Protein AF-A0A8T3ZML7-F1 (afdb_monomer_lite)

Sequence (228 aa):
MPLKVSEIKNFSPEQAMPEKIKKEAEPFFKGEENEAENLLSDALDWFAMQKKEAKVEKKKIVWEKRVPEEFFPPCIKLILGGLRDGRKRSLFTLINFLRMMNWSWDEIEQKLMEWNEKNTPRLPNTIILGQLRWNKMQSKQINPANCGTDTFYKGIGICKPDEICKFIKNPMTYVFKKMSQVRRKNEATDGRKNTKKDAGGQFKCYSCGKQFKTMKSLMMHKNKEHVS

Structure (mmCIF, N/CA/C/O backbone):
data_AF-A0A8T3ZML7-F1
#
_entry.id   AF-A0A8T3ZML7-F1
#
loop_
_atom_site.group_PDB
_atom_site.id
_atom_site.type_symbol
_atom_site.label_atom_id
_atom_site.label_alt_id
_atom_site.label_comp_id
_atom_site.label_asym_id
_atom_site.label_entity_id
_atom_site.label_seq_id
_atom_site.pdbx_PDB_ins_code
_atom_site.Cartn_x
_atom_site.Cartn_y
_atom_site.Cartn_z
_atom_site.occupancy
_atom_site.B_iso_or_equiv
_atom_site.auth_seq_id
_atom_site.auth_comp_id
_atom_site.auth_asym_id
_atom_site.auth_atom_id
_atom_site.pdbx_PDB_model_num
ATOM 1 N N . MET A 1 1 ? 14.818 1.654 -49.596 1.00 63.56 1 MET A N 1
ATOM 2 C CA . MET A 1 1 ? 14.127 1.599 -50.900 1.00 63.56 1 MET A CA 1
ATOM 3 C C . MET A 1 1 ? 12.879 0.749 -50.726 1.00 63.56 1 MET A C 1
ATOM 5 O O . MET A 1 1 ? 13.036 -0.384 -50.282 1.00 63.56 1 MET A O 1
ATOM 9 N N . PRO A 1 2 ? 11.669 1.271 -50.973 1.00 64.12 2 PRO A N 1
ATOM 10 C CA . PRO A 1 2 ? 10.479 0.429 -50.986 1.00 64.12 2 PRO A CA 1
ATOM 11 C C . PRO A 1 2 ? 10.568 -0.536 -52.173 1.00 64.12 2 PRO A C 1
ATOM 13 O O . PRO A 1 2 ? 10.771 -0.107 -53.306 1.00 64.12 2 PRO A O 1
ATOM 16 N N . LEU A 1 3 ? 10.483 -1.834 -51.891 1.00 70.50 3 LEU A N 1
ATOM 17 C CA . LEU A 1 3 ? 10.479 -2.905 -52.887 1.00 70.50 3 LEU A CA 1
ATOM 18 C C . LEU A 1 3 ? 9.047 -3.374 -53.106 1.00 70.50 3 LEU A C 1
ATOM 20 O O . LEU A 1 3 ? 8.287 -3.511 -52.144 1.00 70.50 3 LEU A O 1
ATOM 24 N N . LYS A 1 4 ? 8.683 -3.678 -54.354 1.00 72.88 4 LYS A N 1
ATOM 25 C CA . LYS A 1 4 ? 7.420 -4.375 -54.617 1.00 72.88 4 LYS A CA 1
ATOM 26 C C . LYS A 1 4 ? 7.527 -5.815 -54.123 1.00 72.88 4 LYS A C 1
ATOM 28 O O . LYS A 1 4 ? 8.597 -6.418 -54.154 1.00 72.88 4 LYS A O 1
ATOM 33 N N . VAL A 1 5 ? 6.403 -6.397 -53.708 1.00 77.38 5 VAL A N 1
ATOM 34 C CA . VAL A 1 5 ? 6.360 -7.763 -53.149 1.00 77.38 5 VAL A CA 1
ATOM 35 C C . VAL A 1 5 ? 6.958 -8.802 -54.113 1.00 77.38 5 VAL A C 1
ATOM 37 O O . VAL A 1 5 ? 7.625 -9.742 -53.687 1.00 77.38 5 VAL A O 1
ATOM 40 N N . SER A 1 6 ? 6.794 -8.595 -55.421 1.00 79.69 6 SER A N 1
ATOM 41 C CA . SER A 1 6 ? 7.367 -9.423 -56.489 1.00 79.69 6 SER A CA 1
ATOM 42 C C . SER A 1 6 ? 8.898 -9.369 -56.582 1.00 79.69 6 SER A C 1
ATOM 44 O O . SER A 1 6 ? 9.511 -10.311 -57.075 1.00 79.69 6 SER A O 1
ATOM 46 N N . GLU A 1 7 ? 9.526 -8.294 -56.107 1.00 78.06 7 GLU A N 1
ATOM 47 C CA . GLU A 1 7 ? 10.965 -8.028 -56.248 1.00 78.06 7 GLU A CA 1
ATOM 48 C C . GLU A 1 7 ? 11.776 -8.501 -55.033 1.00 78.06 7 GLU A C 1
ATOM 50 O O . GLU A 1 7 ? 13.002 -8.564 -55.096 1.00 78.06 7 GLU A O 1
ATOM 55 N N . ILE A 1 8 ? 11.103 -8.916 -53.951 1.00 77.88 8 ILE A N 1
ATOM 56 C CA . ILE A 1 8 ? 11.732 -9.370 -52.699 1.00 77.88 8 ILE A CA 1
ATOM 57 C C . ILE A 1 8 ? 12.684 -10.550 -52.938 1.00 77.88 8 ILE A C 1
ATOM 59 O O . ILE A 1 8 ? 13.743 -10.624 -52.324 1.00 77.88 8 ILE A O 1
ATOM 63 N N . LYS A 1 9 ? 12.334 -11.468 -53.849 1.00 82.00 9 LYS A N 1
ATOM 64 C CA . LYS A 1 9 ? 13.143 -12.669 -54.127 1.00 82.00 9 LYS A CA 1
ATOM 65 C C . LYS A 1 9 ? 14.478 -12.366 -54.812 1.00 82.00 9 LYS A C 1
ATOM 67 O O . LYS A 1 9 ? 15.399 -13.164 -54.691 1.00 82.00 9 LYS A O 1
ATOM 72 N N . ASN A 1 10 ? 14.576 -11.232 -55.503 1.00 84.31 10 ASN A N 1
ATOM 73 C CA . ASN A 1 10 ? 15.766 -10.826 -56.254 1.00 84.31 10 ASN A CA 1
ATOM 74 C C . ASN A 1 10 ? 16.577 -9.752 -55.516 1.00 84.31 10 ASN A C 1
ATOM 76 O O . ASN A 1 10 ? 17.484 -9.153 -56.094 1.00 84.31 10 ASN A O 1
ATOM 80 N N . PHE A 1 11 ? 16.224 -9.476 -54.260 1.00 82.44 11 PHE A N 1
ATOM 81 C CA . PHE A 1 11 ? 16.883 -8.461 -53.462 1.00 82.44 11 PHE A CA 1
ATOM 82 C C . PHE A 1 11 ? 18.275 -8.928 -53.029 1.00 82.44 11 PHE A C 1
ATOM 84 O O . PHE A 1 11 ? 18.417 -9.978 -52.398 1.00 82.44 11 PHE A O 1
ATOM 91 N N . SER A 1 12 ? 19.296 -8.120 -53.320 1.00 81.38 12 SER A N 1
ATOM 92 C CA . SER A 1 12 ? 20.649 -8.320 -52.804 1.00 81.38 12 SER A CA 1
ATOM 93 C C . SER A 1 12 ? 21.012 -7.249 -51.762 1.00 81.38 12 SER A C 1
ATOM 95 O O . SER A 1 12 ? 20.636 -6.083 -51.911 1.00 81.38 12 SER A O 1
ATOM 97 N N . PRO A 1 13 ? 21.778 -7.593 -50.707 1.00 79.88 13 PRO A N 1
ATOM 98 C CA . PRO A 1 13 ? 22.158 -6.642 -49.653 1.00 79.88 13 PRO A CA 1
ATOM 99 C C . PRO A 1 13 ? 22.873 -5.383 -50.169 1.00 79.88 13 PRO A C 1
ATOM 101 O O . PRO A 1 13 ? 22.710 -4.295 -49.619 1.00 79.88 13 PRO A O 1
ATOM 104 N N . GLU A 1 14 ? 23.617 -5.502 -51.269 1.00 81.81 14 GLU A N 1
ATOM 105 C CA . GLU A 1 14 ? 24.345 -4.402 -51.914 1.00 81.81 14 GLU A CA 1
ATOM 106 C C . GLU A 1 14 ? 23.431 -3.316 -52.504 1.00 81.81 14 GLU A C 1
ATOM 108 O O . GLU A 1 14 ? 23.891 -2.204 -52.780 1.00 81.81 14 GLU A O 1
ATOM 113 N N . GLN A 1 15 ? 22.144 -3.619 -52.708 1.00 75.75 15 GLN A N 1
ATOM 114 C CA . GLN A 1 15 ? 21.124 -2.682 -53.190 1.00 75.75 15 GLN A CA 1
ATOM 115 C C . GLN A 1 15 ? 20.552 -1.799 -52.069 1.00 75.75 15 GLN A C 1
ATOM 117 O O . GLN A 1 15 ? 19.886 -0.807 -52.357 1.00 75.75 15 GLN A O 1
ATOM 122 N N . ALA A 1 16 ? 20.819 -2.119 -50.796 1.00 78.12 16 ALA A N 1
ATOM 123 C CA . ALA A 1 16 ? 20.406 -1.311 -49.645 1.00 78.12 16 ALA A CA 1
ATOM 124 C C . ALA A 1 16 ? 21.443 -0.262 -49.211 1.00 78.12 16 ALA A C 1
ATOM 126 O O . ALA A 1 16 ? 21.241 0.404 -48.195 1.00 78.12 16 ALA A O 1
ATOM 127 N N . MET A 1 17 ? 22.536 -0.083 -49.964 1.00 81.56 17 MET A N 1
ATOM 128 C CA . MET A 1 17 ? 23.507 0.974 -49.673 1.00 81.56 17 MET A CA 1
ATOM 129 C C . MET A 1 17 ? 22.833 2.358 -49.746 1.00 81.56 17 MET A C 1
ATOM 131 O O . MET A 1 17 ? 22.149 2.625 -50.739 1.00 81.56 17 MET A O 1
ATOM 135 N N . PRO A 1 18 ? 23.044 3.253 -4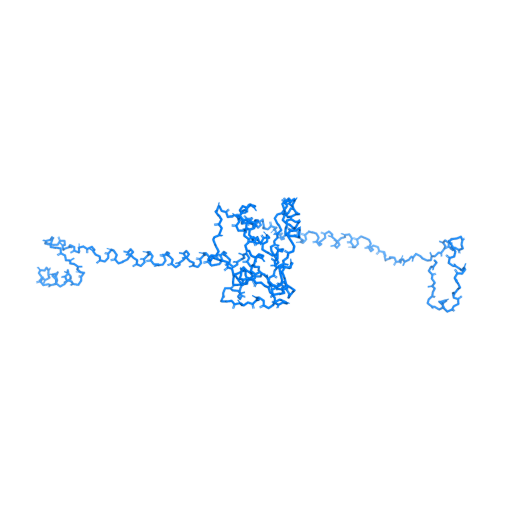8.758 1.00 76.44 18 PRO A N 1
ATOM 136 C CA . PRO A 1 18 ? 22.411 4.576 -48.711 1.00 76.44 18 PRO A CA 1
ATOM 137 C C . PRO A 1 18 ? 22.576 5.398 -49.994 1.00 76.44 18 PRO A C 1
ATOM 139 O O . PRO A 1 18 ? 21.652 6.086 -50.416 1.00 76.44 18 PRO A O 1
ATOM 142 N N . GLU A 1 19 ? 23.728 5.264 -50.651 1.00 80.62 19 GLU A N 1
ATOM 143 C CA . GLU A 1 19 ? 24.082 5.961 -51.893 1.00 80.62 19 GLU A CA 1
ATOM 144 C C . GLU A 1 19 ? 23.280 5.489 -53.116 1.00 80.62 19 GLU A C 1
ATOM 146 O O . GLU A 1 19 ? 23.109 6.237 -54.075 1.00 80.62 19 GLU A O 1
ATOM 151 N N . LYS A 1 20 ? 22.759 4.255 -53.089 1.00 75.12 20 LYS A N 1
ATOM 152 C CA . LYS A 1 20 ? 22.015 3.632 -54.198 1.00 75.12 20 LYS A CA 1
ATOM 153 C C . LYS A 1 20 ? 20.497 3.773 -54.054 1.00 75.12 20 LYS A C 1
ATOM 155 O O . LYS A 1 20 ? 19.746 3.273 -54.893 1.00 75.12 20 LYS A O 1
ATOM 160 N N . ILE A 1 21 ? 20.022 4.439 -52.998 1.00 70.38 21 ILE A N 1
ATOM 161 C CA . ILE A 1 21 ? 18.592 4.648 -52.760 1.00 70.38 21 ILE A CA 1
ATOM 162 C C . ILE A 1 21 ? 18.065 5.673 -53.773 1.00 70.38 21 ILE A C 1
ATOM 164 O O . ILE A 1 21 ? 18.370 6.863 -53.697 1.00 70.38 21 ILE A O 1
ATOM 168 N N . LYS A 1 22 ? 17.236 5.214 -54.718 1.00 67.38 22 LYS A N 1
ATOM 169 C CA . LYS A 1 22 ? 16.530 6.093 -55.661 1.00 67.38 22 LYS A CA 1
ATOM 170 C C . LYS A 1 22 ? 15.562 7.011 -54.901 1.00 67.38 22 LYS A C 1
ATOM 172 O O . LYS A 1 22 ? 14.792 6.538 -54.066 1.00 67.38 22 LYS A O 1
ATOM 177 N N . LYS A 1 23 ? 15.590 8.313 -55.211 1.00 60.41 23 LYS A N 1
ATOM 178 C CA . LYS A 1 23 ? 14.718 9.348 -54.610 1.00 60.41 23 LYS A CA 1
ATOM 179 C C . LYS A 1 23 ? 13.263 9.288 -55.101 1.00 60.41 23 LYS A C 1
ATOM 181 O O . LYS A 1 23 ? 12.399 9.918 -54.510 1.00 60.41 23 LYS A O 1
ATOM 186 N N . GLU A 1 24 ? 13.002 8.518 -56.152 1.00 58.03 24 GLU A N 1
ATOM 187 C CA . GLU A 1 24 ? 11.716 8.406 -56.859 1.00 58.03 24 GLU A CA 1
ATOM 188 C C . GLU A 1 24 ? 10.817 7.294 -56.296 1.00 58.03 24 GLU A C 1
ATOM 190 O O . GLU A 1 24 ? 10.032 6.680 -57.015 1.00 58.03 24 GLU A O 1
ATOM 195 N N . ALA A 1 25 ? 10.960 6.970 -55.011 1.00 63.25 25 ALA A N 1
ATOM 196 C CA . ALA A 1 25 ? 10.023 6.065 -54.369 1.00 63.25 25 ALA A CA 1
ATOM 197 C C . ALA A 1 25 ? 8.615 6.668 -54.449 1.00 63.25 25 ALA A C 1
ATOM 199 O O . ALA A 1 25 ? 8.434 7.837 -54.101 1.00 63.25 25 ALA A O 1
ATOM 200 N N . GLU A 1 26 ? 7.626 5.873 -54.878 1.00 64.31 26 GLU A N 1
ATOM 201 C CA . GLU A 1 26 ? 6.231 6.262 -54.681 1.00 64.31 26 GLU A CA 1
ATOM 202 C C . GLU A 1 26 ? 6.044 6.679 -53.217 1.00 64.31 26 GLU A C 1
ATOM 204 O O . GLU A 1 26 ? 6.642 6.053 -52.327 1.00 64.31 26 GLU A O 1
ATOM 209 N N . PRO A 1 27 ? 5.270 7.748 -52.957 1.00 66.12 27 PRO A N 1
ATOM 210 C CA . PRO A 1 27 ? 5.044 8.187 -51.596 1.00 66.12 27 PRO A CA 1
ATOM 211 C C . PRO A 1 27 ? 4.540 6.993 -50.787 1.00 66.12 27 PRO A C 1
ATOM 213 O O . PRO A 1 27 ? 3.653 6.259 -51.223 1.00 66.12 27 PRO A O 1
ATOM 216 N N . PHE A 1 28 ? 5.155 6.783 -49.619 1.00 69.75 28 PHE A N 1
ATOM 217 C CA . PHE A 1 28 ? 4.851 5.666 -48.716 1.00 69.75 28 PHE A CA 1
ATOM 218 C C . PHE A 1 28 ? 3.350 5.565 -48.403 1.00 69.75 28 PHE A C 1
ATOM 220 O O . PHE A 1 28 ? 2.845 4.488 -48.097 1.00 69.75 28 PHE A O 1
ATOM 227 N N . PHE A 1 29 ? 2.648 6.690 -48.520 1.00 70.19 29 PHE A N 1
ATOM 228 C CA . PHE A 1 29 ? 1.217 6.811 -48.370 1.00 70.19 29 PHE A CA 1
ATOM 229 C C . PHE A 1 29 ? 0.650 7.672 -49.507 1.00 70.19 29 PHE A C 1
ATOM 231 O O . PHE A 1 29 ? 1.179 8.748 -49.789 1.00 70.19 29 PHE A O 1
ATOM 238 N N . LYS A 1 30 ? -0.422 7.205 -50.153 1.00 75.75 30 LYS A N 1
ATOM 239 C CA . LYS A 1 30 ? -1.248 8.017 -51.054 1.00 75.75 30 LYS A CA 1
ATOM 240 C C . LYS A 1 30 ? -2.504 8.379 -50.278 1.00 75.75 30 LYS A C 1
ATOM 242 O O . LYS A 1 30 ? -3.317 7.495 -50.035 1.00 75.75 30 LYS A O 1
ATOM 247 N N . GLY A 1 31 ? -2.597 9.634 -49.852 1.00 77.69 31 GLY A N 1
ATOM 248 C CA . GLY A 1 31 ? -3.791 10.120 -49.175 1.00 77.69 31 GLY A CA 1
ATOM 249 C C . GLY A 1 31 ? -4.922 10.399 -50.155 1.00 77.69 31 GLY A C 1
ATOM 250 O O . GLY A 1 31 ? -4.673 10.666 -51.335 1.00 77.69 31 GLY A O 1
ATOM 251 N N . GLU A 1 32 ? -6.152 10.326 -49.664 1.00 84.31 32 GLU A N 1
ATOM 252 C CA . GLU A 1 32 ? -7.339 10.727 -50.421 1.00 84.31 32 GLU A CA 1
ATOM 253 C C . GLU A 1 32 ? -7.539 12.251 -50.351 1.00 84.31 32 GLU A C 1
ATOM 255 O O . GLU A 1 32 ? -7.048 12.929 -49.440 1.00 84.31 32 GLU A O 1
ATOM 260 N N . GLU A 1 33 ? -8.251 12.823 -51.327 1.00 86.00 33 GLU A N 1
ATOM 261 C CA . GLU A 1 33 ? -8.599 14.247 -51.284 1.00 86.00 33 GLU A CA 1
ATOM 262 C C . GLU A 1 33 ? -9.406 14.555 -50.010 1.00 86.00 33 GLU A C 1
ATOM 264 O O . GLU A 1 33 ? -10.352 13.850 -49.666 1.00 86.00 33 GLU A O 1
ATOM 269 N N . ASN A 1 34 ? -9.016 15.618 -49.300 1.00 88.62 34 ASN A N 1
ATOM 270 C CA . ASN A 1 34 ? -9.599 16.067 -48.026 1.00 88.62 34 ASN A CA 1
ATOM 271 C C . ASN A 1 34 ? -9.427 15.114 -46.826 1.00 88.62 34 ASN A C 1
ATOM 273 O O . ASN A 1 34 ? -9.969 15.385 -45.757 1.00 88.62 34 ASN A O 1
ATOM 277 N N . GLU A 1 35 ? -8.623 14.053 -46.927 1.00 89.12 35 GLU A N 1
ATOM 278 C CA . GLU A 1 35 ? -8.372 13.135 -45.804 1.00 89.12 35 GLU A CA 1
ATOM 279 C C . GLU A 1 35 ? -7.824 13.860 -44.563 1.00 89.12 35 GLU A C 1
ATOM 281 O O . GLU A 1 35 ? -8.267 13.616 -43.442 1.00 89.12 35 GLU A O 1
ATOM 286 N N . ALA A 1 36 ? -6.898 14.804 -44.759 1.00 87.50 36 ALA A N 1
ATOM 287 C CA . ALA A 1 36 ? -6.324 15.587 -43.667 1.00 87.50 36 ALA A CA 1
ATOM 288 C C . ALA A 1 36 ? -7.361 16.498 -42.983 1.00 87.50 36 ALA A C 1
ATOM 290 O O . ALA A 1 36 ? -7.319 16.678 -41.766 1.00 87.50 36 ALA A O 1
ATOM 291 N N . GLU A 1 37 ? -8.294 17.057 -43.757 1.00 92.88 37 GLU A N 1
ATOM 292 C CA . GLU A 1 37 ? -9.374 17.908 -43.252 1.00 92.88 37 GLU A CA 1
ATOM 293 C C . GLU A 1 37 ? -10.425 17.087 -42.497 1.00 92.88 37 GLU A C 1
ATOM 295 O O . GLU A 1 37 ? -10.846 17.477 -41.404 1.00 92.88 37 GLU A O 1
ATOM 300 N N . ASN A 1 38 ? -10.774 15.910 -43.022 1.00 92.81 38 ASN A N 1
ATOM 301 C CA . ASN A 1 38 ? -11.670 14.958 -42.369 1.00 92.81 38 ASN A CA 1
ATOM 302 C C . ASN A 1 38 ? -11.075 14.467 -41.046 1.00 92.81 38 ASN A C 1
ATOM 304 O O . ASN A 1 38 ? -11.735 14.528 -40.014 1.00 92.81 38 ASN A O 1
ATOM 308 N N . LEU A 1 39 ? -9.794 14.082 -41.044 1.00 92.94 39 LEU A N 1
ATOM 309 C CA . LEU A 1 39 ? -9.094 13.649 -39.834 1.00 92.94 39 LEU A CA 1
ATOM 310 C C . LEU A 1 39 ? -9.070 14.751 -38.767 1.00 92.94 39 LEU A C 1
ATOM 312 O O . LEU A 1 39 ? -9.254 14.479 -37.578 1.00 92.94 39 LEU A O 1
ATOM 316 N N . LEU A 1 40 ? -8.832 15.999 -39.178 1.00 94.62 40 LEU A N 1
ATOM 317 C CA . LEU A 1 40 ? -8.850 17.138 -38.267 1.00 94.62 40 LEU A CA 1
ATOM 318 C C . LEU A 1 40 ? -10.259 17.395 -37.715 1.00 94.62 40 LEU A C 1
ATOM 320 O O . LEU A 1 40 ? -10.396 17.643 -36.517 1.00 94.62 40 LEU A O 1
ATOM 324 N N . SER A 1 41 ? -11.289 17.302 -38.557 1.00 94.31 41 SER A N 1
ATOM 325 C CA . SER A 1 41 ? -12.693 17.459 -38.157 1.00 94.31 41 SER A CA 1
ATOM 326 C C . SER A 1 41 ? -13.108 16.383 -37.153 1.00 94.31 41 SER A C 1
ATOM 328 O O . SER A 1 41 ? -13.577 16.717 -36.066 1.00 94.31 41 SER A O 1
ATOM 330 N N . ASP A 1 42 ? -12.800 15.115 -37.433 1.00 93.62 42 ASP A N 1
ATOM 331 C CA . ASP A 1 42 ? -13.054 13.989 -36.529 1.00 93.62 42 ASP A CA 1
ATOM 332 C C . ASP A 1 42 ? -12.335 14.164 -35.185 1.00 93.62 42 ASP A C 1
ATOM 334 O O . ASP A 1 42 ? -12.897 13.907 -34.116 1.00 93.62 42 ASP A O 1
ATOM 338 N N . ALA A 1 43 ? -11.082 14.632 -35.210 1.00 94.06 43 ALA A N 1
ATOM 339 C CA . ALA A 1 43 ? -10.312 14.891 -33.998 1.00 94.06 43 ALA A CA 1
ATOM 340 C C . ALA A 1 43 ? -10.921 16.026 -33.157 1.00 94.06 43 ALA A C 1
ATOM 342 O O . ALA A 1 43 ? -10.952 15.934 -31.923 1.00 94.06 43 ALA A O 1
ATOM 343 N N . LEU A 1 44 ? -11.414 17.087 -33.804 1.00 93.75 44 LEU A N 1
ATOM 344 C CA . LEU A 1 44 ? -12.081 18.208 -33.143 1.00 93.75 44 LEU A CA 1
ATOM 345 C C . LEU A 1 44 ? -13.437 17.797 -32.564 1.00 93.75 44 LEU A C 1
ATOM 347 O O . LEU A 1 44 ? -13.716 18.139 -31.411 1.00 93.75 44 LEU A O 1
ATOM 351 N N . ASP A 1 45 ? -14.230 17.020 -33.299 1.00 91.44 45 ASP A N 1
ATOM 352 C CA . ASP A 1 45 ? -15.510 16.482 -32.836 1.00 91.44 45 ASP A CA 1
ATOM 353 C C . ASP A 1 45 ? -15.313 15.530 -31.655 1.00 91.44 45 ASP A C 1
ATOM 355 O O . ASP A 1 45 ? -15.946 15.692 -30.606 1.00 91.44 45 ASP A O 1
ATOM 359 N N . TRP A 1 46 ? -14.352 14.606 -31.750 1.00 88.19 46 TRP A N 1
ATOM 360 C CA . TRP A 1 46 ? -13.973 13.733 -30.640 1.00 88.19 46 TRP A CA 1
ATOM 361 C C . TRP A 1 46 ? -13.545 14.541 -29.406 1.00 88.19 46 TRP A C 1
ATOM 363 O O . TRP A 1 46 ? -13.989 14.269 -28.285 1.00 88.19 46 TRP A O 1
ATOM 373 N N . PHE A 1 47 ? -12.730 15.585 -29.587 1.00 86.25 47 PHE A N 1
ATOM 374 C CA . PHE A 1 47 ? -12.292 16.456 -28.494 1.00 86.25 47 PHE A CA 1
ATOM 375 C C . PHE A 1 47 ? -13.447 17.269 -27.885 1.00 86.25 47 PHE A C 1
ATOM 377 O O . PHE A 1 47 ? -13.510 17.451 -26.663 1.00 86.25 47 PHE A O 1
ATOM 384 N N . ALA A 1 48 ? -14.390 17.734 -28.706 1.00 86.25 48 ALA A N 1
ATOM 385 C CA . ALA A 1 48 ? -15.597 18.416 -28.254 1.00 86.25 48 ALA A CA 1
ATOM 386 C C . ALA A 1 48 ? -16.520 17.472 -27.465 1.00 86.25 48 ALA A C 1
ATOM 388 O O . ALA A 1 48 ? -17.075 17.878 -26.438 1.00 86.25 48 ALA A O 1
ATOM 389 N N . MET A 1 49 ? -16.625 16.201 -27.870 1.00 81.06 49 MET A N 1
ATOM 390 C CA . MET A 1 49 ? -17.348 15.163 -27.126 1.00 81.06 49 MET A CA 1
ATOM 391 C C . MET A 1 49 ? -16.708 14.884 -25.757 1.00 81.06 49 MET A C 1
ATOM 393 O O . MET A 1 49 ? -17.427 14.778 -24.762 1.00 81.06 49 MET A O 1
ATOM 397 N N . GLN A 1 50 ? -15.372 14.855 -25.661 1.00 73.06 50 GLN A N 1
ATOM 398 C CA . GLN A 1 50 ? -14.654 14.648 -24.391 1.00 73.06 50 GLN A CA 1
ATOM 399 C C . GLN A 1 50 ? -14.927 15.750 -23.353 1.00 73.06 50 GLN A C 1
ATOM 401 O O . GLN A 1 50 ? -14.935 15.482 -22.151 1.00 73.06 50 GLN A O 1
ATOM 406 N N . LYS A 1 51 ? -15.197 16.993 -23.779 1.00 58.19 51 LYS A N 1
ATOM 407 C CA . LYS A 1 51 ? -15.462 18.114 -22.856 1.00 58.19 51 LYS A CA 1
ATOM 408 C C . LYS A 1 51 ? -16.760 17.971 -22.048 1.00 58.19 51 LYS A C 1
ATOM 410 O O . LYS A 1 51 ? -16.906 18.670 -21.046 1.00 58.19 51 LYS A O 1
ATOM 415 N N . LYS A 1 52 ? -17.687 17.083 -22.434 1.00 56.81 52 LYS A N 1
ATOM 416 C CA . LYS A 1 52 ? -18.945 16.853 -21.694 1.00 56.81 52 LYS A CA 1
ATOM 417 C C . LYS A 1 52 ? -18.803 15.896 -20.509 1.00 56.81 52 LYS A C 1
ATOM 419 O O . LYS A 1 52 ? -19.639 15.935 -19.607 1.00 56.81 52 LYS A O 1
ATOM 424 N N . 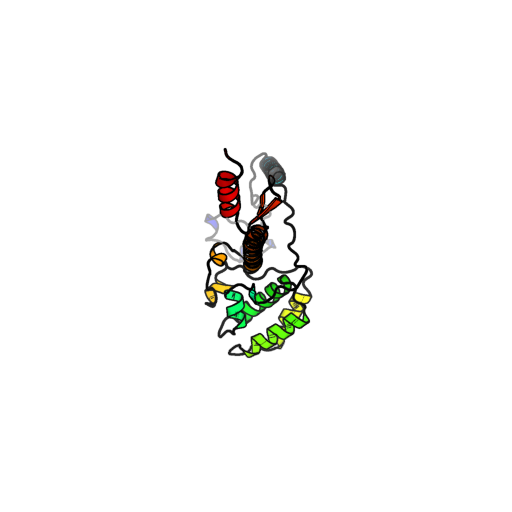GLU A 1 53 ? -17.731 15.111 -20.434 1.00 55.69 53 GLU A N 1
ATOM 425 C CA . GLU A 1 53 ? -17.381 14.405 -19.203 1.00 55.69 53 GLU A CA 1
ATOM 426 C C . GLU A 1 53 ? -16.647 15.376 -18.278 1.00 55.69 53 GLU A C 1
ATOM 428 O O . GLU A 1 53 ? -15.417 15.422 -18.226 1.00 55.69 53 GLU A O 1
ATOM 433 N N . ALA A 1 54 ? -17.411 16.200 -17.555 1.00 58.34 54 ALA A N 1
ATOM 434 C CA . ALA A 1 54 ? -16.862 17.014 -16.482 1.00 58.34 54 ALA A CA 1
ATOM 435 C C . ALA A 1 54 ? -16.017 16.101 -15.583 1.00 58.34 54 ALA A C 1
ATOM 437 O O . ALA A 1 54 ? -16.547 15.207 -14.916 1.00 58.34 54 ALA A O 1
ATOM 438 N N . LYS A 1 55 ? -14.690 16.293 -15.597 1.00 55.62 55 LYS A N 1
ATOM 439 C CA . LYS A 1 55 ? -13.768 15.614 -14.687 1.00 55.62 55 LYS A CA 1
ATOM 440 C C . LYS A 1 55 ? -14.199 15.988 -13.279 1.00 55.62 55 LYS A C 1
ATOM 442 O O . LYS A 1 55 ? -13.793 17.023 -12.763 1.00 55.62 55 LYS A O 1
ATOM 447 N N . VAL A 1 56 ? -15.035 15.156 -12.666 1.00 61.09 56 VAL A N 1
ATOM 448 C CA . VAL A 1 56 ? -15.361 15.276 -11.252 1.00 61.09 56 VAL A CA 1
ATOM 449 C C . VAL A 1 56 ? -14.022 15.207 -10.537 1.00 61.09 56 VAL A C 1
ATOM 451 O O . VAL A 1 56 ? -13.360 14.164 -10.571 1.00 61.09 56 VAL A O 1
ATOM 454 N N . GLU A 1 57 ? -13.585 16.323 -9.953 1.00 57.28 57 GLU A N 1
ATOM 455 C CA . GLU A 1 57 ? -12.410 16.337 -9.097 1.00 57.28 57 GLU A CA 1
ATOM 456 C C . GLU A 1 57 ? -12.670 15.341 -7.973 1.00 57.28 57 GLU A C 1
ATOM 458 O O . GLU A 1 57 ? -13.440 15.573 -7.037 1.00 57.28 57 GLU A O 1
ATOM 463 N N . LYS A 1 58 ? -12.075 14.155 -8.105 1.00 60.88 58 LYS A N 1
ATOM 464 C CA . LYS A 1 58 ? -12.183 13.119 -7.091 1.00 60.88 58 LYS A CA 1
ATOM 465 C C . LYS A 1 58 ? -11.491 13.674 -5.856 1.00 60.88 58 LYS A C 1
ATOM 467 O O . LYS A 1 58 ? -10.266 13.799 -5.851 1.00 60.88 58 LYS A O 1
ATOM 472 N N . LYS A 1 59 ? -12.274 14.014 -4.827 1.00 61.84 59 LYS A N 1
ATOM 473 C CA . LYS A 1 59 ? -11.755 14.452 -3.527 1.00 61.84 59 LYS A CA 1
ATOM 474 C C . LYS A 1 59 ? -10.656 13.482 -3.095 1.00 61.84 59 LYS A C 1
ATOM 476 O O . LYS A 1 59 ? -10.910 12.284 -2.943 1.00 61.84 59 LYS A O 1
ATOM 481 N N . LYS A 1 60 ? -9.429 13.989 -2.938 1.00 65.31 60 LYS A N 1
ATOM 482 C CA . LYS A 1 60 ? -8.331 13.201 -2.375 1.00 65.31 60 LYS A CA 1
ATOM 483 C C . LYS A 1 60 ? -8.712 12.868 -0.946 1.00 65.31 60 LYS A C 1
ATOM 485 O O . LYS A 1 60 ? -8.986 13.762 -0.151 1.00 65.31 60 LYS A O 1
ATOM 490 N N . ILE A 1 61 ? -8.774 11.580 -0.647 1.00 69.56 61 ILE A N 1
ATOM 491 C CA . ILE A 1 61 ? -9.123 11.148 0.692 1.00 69.56 61 ILE A CA 1
ATOM 492 C C . ILE A 1 61 ? -7.869 11.255 1.551 1.00 69.56 61 ILE A C 1
ATOM 494 O O . ILE A 1 61 ? -6.859 10.622 1.248 1.00 69.56 61 ILE A O 1
ATOM 498 N N . VAL A 1 62 ? -7.940 12.075 2.595 1.00 76.81 62 VAL A N 1
ATOM 499 C CA . VAL A 1 62 ? -6.857 12.295 3.554 1.00 76.81 62 VAL A CA 1
ATOM 500 C C . VAL A 1 62 ? -7.361 11.862 4.923 1.00 76.81 62 VAL A C 1
ATOM 502 O O . VAL A 1 62 ? -8.471 12.214 5.320 1.00 76.81 62 VAL A O 1
ATOM 505 N N . TRP A 1 63 ? -6.564 11.067 5.631 1.00 83.31 63 TRP A N 1
ATOM 506 C CA . TRP A 1 63 ? -6.856 10.700 7.011 1.00 83.31 63 TRP A CA 1
ATOM 507 C C . TRP A 1 63 ? -6.248 11.732 7.951 1.00 83.31 63 TRP A C 1
ATOM 509 O O . TRP A 1 63 ? -5.066 12.033 7.843 1.00 83.31 63 TRP A O 1
ATOM 519 N N . GLU A 1 64 ? -7.032 12.227 8.905 1.00 83.94 64 GLU A N 1
ATOM 520 C CA . GLU A 1 64 ? -6.529 13.147 9.934 1.00 83.94 64 GLU A CA 1
ATOM 521 C C . GLU A 1 64 ? -5.603 12.440 10.933 1.00 83.94 64 GLU A C 1
ATOM 523 O O . GLU A 1 64 ? -4.612 13.003 11.385 1.00 83.94 64 GLU A O 1
ATOM 528 N N . LYS A 1 65 ? -5.912 11.183 11.271 1.00 88.75 65 LYS A N 1
ATOM 529 C CA . LYS A 1 65 ? -5.165 10.361 12.234 1.00 88.75 65 LYS A CA 1
ATOM 530 C C . LYS A 1 65 ? -4.698 9.065 11.586 1.00 88.75 65 LYS A C 1
ATOM 532 O O . LYS A 1 65 ? -5.329 8.590 10.640 1.00 88.75 65 LYS A O 1
ATOM 537 N N . ARG A 1 66 ? -3.627 8.476 12.129 1.00 93.12 66 ARG A N 1
ATOM 538 C CA . ARG A 1 66 ? -3.146 7.160 11.694 1.00 93.12 66 ARG A CA 1
ATOM 539 C C . ARG A 1 66 ? -4.251 6.114 11.845 1.00 93.12 66 ARG A C 1
ATOM 541 O O . ARG A 1 66 ? -4.917 6.038 12.881 1.00 93.12 66 ARG A O 1
ATOM 548 N N . VAL A 1 67 ? -4.440 5.294 10.820 1.00 93.25 67 VAL A N 1
ATOM 549 C CA . VAL A 1 67 ? -5.399 4.186 10.855 1.00 93.25 67 VAL A CA 1
ATOM 550 C C . VAL A 1 67 ? -4.783 3.013 11.629 1.00 93.25 67 VAL A C 1
ATOM 552 O O . VAL A 1 67 ? -3.703 2.553 11.244 1.00 93.25 67 VAL A O 1
ATOM 555 N N . PRO A 1 68 ? -5.449 2.483 12.674 1.00 93.62 68 PRO A N 1
ATOM 556 C CA . PRO A 1 68 ? -4.931 1.344 13.421 1.00 93.62 68 PRO A CA 1
ATOM 557 C C . PRO A 1 68 ? -5.117 0.020 12.665 1.00 93.62 68 PRO A C 1
ATOM 559 O O . PRO A 1 68 ? -6.033 -0.144 11.851 1.00 93.62 68 PRO A O 1
ATOM 562 N N . GLU A 1 69 ? -4.262 -0.956 12.981 1.00 94.00 69 GLU A N 1
ATOM 563 C CA . GLU A 1 69 ? -4.162 -2.248 12.281 1.00 94.00 69 GLU A CA 1
ATOM 564 C C . GLU A 1 69 ? -5.458 -3.075 12.311 1.00 94.00 69 GLU A C 1
ATOM 566 O O . GLU A 1 69 ? -5.716 -3.904 11.435 1.00 94.00 69 GLU A O 1
ATOM 571 N N . GLU A 1 70 ? -6.329 -2.833 13.290 1.00 93.12 70 GLU A N 1
ATOM 572 C CA . GLU A 1 70 ? -7.629 -3.493 13.424 1.00 93.12 70 GLU A CA 1
ATOM 573 C C . GLU A 1 70 ? -8.486 -3.355 12.159 1.00 93.12 70 GLU A C 1
ATOM 575 O O . GLU A 1 70 ? -9.161 -4.312 11.743 1.00 93.12 70 GLU A O 1
ATOM 580 N N . PHE A 1 71 ? -8.400 -2.197 11.497 1.00 93.06 71 PHE A N 1
ATOM 581 C CA . PHE A 1 71 ? -9.155 -1.883 10.287 1.00 93.06 71 PHE A CA 1
ATOM 582 C C . PHE A 1 71 ? -8.511 -2.408 9.005 1.00 93.06 71 PHE A C 1
ATOM 584 O O . PHE A 1 71 ? -9.124 -2.308 7.943 1.00 93.06 71 PHE A O 1
ATOM 591 N N . PHE A 1 72 ? -7.316 -2.997 9.081 1.00 94.75 72 PHE A N 1
ATOM 592 C CA . PHE A 1 72 ? -6.617 -3.474 7.894 1.00 94.75 72 PHE A CA 1
ATOM 593 C C . PHE A 1 72 ? -7.340 -4.663 7.244 1.00 94.75 72 PHE A C 1
ATOM 595 O O . PHE A 1 72 ? -7.985 -5.460 7.943 1.00 94.75 72 PHE A O 1
ATOM 602 N N . PRO A 1 73 ? -7.233 -4.798 5.909 1.00 93.69 73 PRO A N 1
ATOM 603 C CA . PRO A 1 73 ? -7.789 -5.931 5.184 1.00 93.69 73 PRO A CA 1
ATOM 604 C C . PRO A 1 73 ? -7.084 -7.243 5.550 1.00 93.69 73 PRO A C 1
ATOM 606 O O . PRO A 1 73 ? -5.910 -7.230 5.939 1.00 93.69 73 PRO A O 1
ATOM 609 N N . PRO A 1 74 ? -7.765 -8.389 5.370 1.00 93.00 74 PRO A N 1
ATOM 610 C CA . PRO A 1 74 ? -7.217 -9.702 5.706 1.00 93.00 74 PRO A CA 1
ATOM 611 C C . PRO A 1 74 ? -5.885 -9.981 4.998 1.00 93.00 74 PRO A C 1
ATOM 613 O O . PRO A 1 74 ? -4.961 -10.491 5.622 1.00 93.00 74 PRO A O 1
ATOM 616 N N . CYS A 1 75 ? -5.732 -9.573 3.735 1.00 92.44 75 CYS A N 1
ATOM 617 C CA . CYS A 1 75 ? -4.487 -9.762 2.987 1.00 92.44 75 CYS A CA 1
ATOM 618 C C . CYS A 1 75 ? -3.287 -9.019 3.599 1.00 92.44 75 CYS A C 1
ATOM 620 O O . CYS A 1 75 ? -2.200 -9.582 3.670 1.00 92.44 75 CYS A O 1
ATOM 622 N N . ILE A 1 76 ? -3.471 -7.785 4.084 1.00 94.38 76 ILE A N 1
ATOM 623 C CA . ILE A 1 76 ? -2.398 -7.013 4.730 1.00 94.38 76 ILE A CA 1
ATOM 624 C C . ILE A 1 76 ? -2.068 -7.608 6.099 1.00 94.38 76 ILE A C 1
ATOM 626 O O . ILE A 1 76 ? -0.895 -7.731 6.438 1.00 94.38 76 ILE A O 1
ATOM 630 N N . LYS A 1 77 ? -3.075 -8.054 6.859 1.00 94.56 77 LYS A N 1
ATOM 631 C CA . LYS A 1 77 ? -2.852 -8.756 8.133 1.00 94.56 77 LYS A CA 1
ATOM 632 C C . LYS A 1 77 ? -2.064 -10.053 7.946 1.00 94.56 77 LYS A C 1
ATOM 634 O O . LYS A 1 77 ? -1.163 -10.330 8.727 1.00 94.56 77 LYS A O 1
ATOM 639 N N . LEU A 1 78 ? -2.362 -10.810 6.890 1.00 93.88 78 LEU A N 1
ATOM 640 C CA . LEU A 1 78 ? -1.609 -12.014 6.533 1.00 93.88 78 LEU A CA 1
ATOM 641 C C . LEU A 1 78 ? -0.170 -11.690 6.142 1.00 93.88 78 LEU A C 1
ATOM 643 O O . LEU A 1 78 ? 0.734 -12.377 6.601 1.00 93.88 78 LEU A O 1
ATOM 647 N N . ILE A 1 79 ? 0.053 -10.623 5.365 1.00 94.12 79 ILE A N 1
ATOM 648 C CA . ILE A 1 79 ? 1.411 -10.150 5.076 1.00 94.12 79 ILE A CA 1
ATOM 649 C C . ILE A 1 79 ? 2.145 -9.850 6.388 1.00 94.12 79 ILE A C 1
ATOM 651 O O . ILE A 1 79 ? 3.239 -10.367 6.584 1.00 94.12 79 ILE A O 1
ATOM 655 N N . LEU A 1 80 ? 1.546 -9.066 7.294 1.00 94.94 80 LEU A N 1
ATOM 656 C CA . LEU A 1 80 ? 2.141 -8.686 8.585 1.00 94.94 80 LEU A CA 1
ATOM 657 C C . LEU A 1 80 ? 2.431 -9.884 9.511 1.00 94.94 80 LEU A C 1
ATOM 659 O O . LEU A 1 80 ? 3.267 -9.771 10.410 1.00 94.94 80 LEU A O 1
ATOM 663 N N . GLY A 1 81 ? 1.771 -11.023 9.280 1.00 93.31 81 GLY A N 1
ATOM 664 C CA . GLY A 1 81 ? 2.033 -12.296 9.955 1.00 93.31 81 GLY A CA 1
ATOM 665 C C . GLY A 1 81 ? 3.324 -12.999 9.516 1.00 93.31 81 GLY A C 1
ATOM 666 O O . GLY A 1 81 ? 3.739 -13.944 10.178 1.00 93.31 81 GLY A O 1
ATOM 667 N N . GLY A 1 82 ? 3.974 -12.526 8.451 1.00 93.00 82 GLY A N 1
ATOM 668 C CA . GLY A 1 82 ? 5.189 -13.112 7.888 1.00 93.00 82 GLY A CA 1
ATOM 669 C C . GLY A 1 82 ? 4.918 -13.937 6.628 1.00 93.00 82 GLY A C 1
ATOM 670 O O . GLY A 1 82 ? 3.838 -14.493 6.433 1.00 93.00 82 GLY A O 1
ATOM 671 N N . LEU A 1 83 ? 5.909 -13.997 5.737 1.00 92.12 83 LEU A N 1
ATOM 672 C CA . LEU A 1 83 ? 5.803 -14.636 4.426 1.00 92.12 83 LEU A CA 1
ATOM 673 C C . LEU A 1 83 ? 7.003 -15.533 4.108 1.00 92.12 83 LEU A C 1
ATOM 675 O O . LEU A 1 83 ? 8.164 -15.175 4.343 1.00 92.12 83 LEU A O 1
ATOM 679 N N . ARG A 1 84 ? 6.704 -16.675 3.476 1.00 89.12 84 ARG A N 1
ATOM 680 C CA . ARG A 1 84 ? 7.705 -17.581 2.889 1.00 89.12 84 ARG A CA 1
ATOM 681 C C . ARG A 1 84 ? 8.140 -17.152 1.488 1.00 89.12 84 ARG A C 1
ATOM 683 O O . ARG A 1 84 ? 9.330 -17.164 1.181 1.00 89.12 84 ARG A O 1
ATOM 690 N N . ASP A 1 85 ? 7.188 -16.716 0.669 1.00 89.25 85 ASP A N 1
ATOM 691 C CA . ASP A 1 85 ? 7.412 -16.195 -0.680 1.00 89.25 85 ASP A CA 1
ATOM 692 C C . ASP A 1 85 ? 6.679 -14.853 -0.865 1.00 89.25 85 ASP A C 1
ATOM 694 O O . ASP A 1 85 ? 5.772 -14.511 -0.109 1.00 89.25 85 ASP A O 1
ATOM 698 N N . GLY A 1 86 ? 7.107 -14.042 -1.834 1.00 90.12 86 GLY A N 1
ATOM 699 C CA . GLY A 1 86 ? 6.451 -12.779 -2.174 1.00 90.12 86 GLY A CA 1
ATOM 700 C C . GLY A 1 86 ? 6.942 -11.552 -1.410 1.00 90.12 86 GLY A C 1
ATOM 701 O O . GLY A 1 86 ? 6.486 -10.451 -1.699 1.00 90.12 86 GLY A O 1
ATOM 702 N N . ARG A 1 87 ? 7.923 -11.681 -0.507 1.00 92.75 87 ARG A N 1
ATOM 703 C CA . ARG A 1 87 ? 8.381 -10.594 0.387 1.00 92.75 87 ARG A CA 1
ATOM 704 C C . ARG A 1 87 ? 8.686 -9.269 -0.320 1.00 92.75 87 ARG A C 1
ATOM 706 O O . ARG A 1 87 ? 8.243 -8.227 0.141 1.00 92.75 87 ARG A O 1
ATOM 713 N N . LYS A 1 88 ? 9.395 -9.277 -1.458 1.00 91.00 88 LYS A N 1
ATOM 714 C CA . LYS A 1 88 ? 9.698 -8.041 -2.216 1.00 91.00 88 LYS A CA 1
ATOM 715 C C . LYS A 1 88 ? 8.431 -7.376 -2.783 1.00 91.00 88 LYS A C 1
ATOM 717 O O . LYS A 1 88 ? 8.321 -6.154 -2.764 1.00 91.00 88 LYS A O 1
ATOM 722 N N . ARG A 1 89 ? 7.462 -8.176 -3.253 1.00 90.12 89 ARG A N 1
ATOM 723 C CA . ARG A 1 89 ? 6.152 -7.704 -3.750 1.00 90.12 89 ARG A CA 1
ATOM 724 C C . ARG A 1 89 ? 5.307 -7.137 -2.603 1.00 90.12 89 ARG A C 1
ATOM 726 O O . ARG A 1 89 ? 4.660 -6.098 -2.741 1.00 90.12 89 ARG A O 1
ATOM 733 N N . SER A 1 90 ? 5.355 -7.798 -1.451 1.00 93.06 90 SER A N 1
ATOM 734 C CA . SER A 1 90 ? 4.651 -7.382 -0.241 1.00 93.06 90 SER A CA 1
ATOM 735 C C . SER A 1 90 ? 5.263 -6.143 0.405 1.00 93.06 90 SER A C 1
ATOM 737 O O . SER A 1 90 ? 4.508 -5.301 0.871 1.00 93.06 90 SER A O 1
ATOM 739 N N . LEU A 1 91 ? 6.587 -5.967 0.357 1.00 95.06 91 LEU A N 1
ATOM 740 C CA . LEU A 1 91 ? 7.281 -4.769 0.840 1.00 95.06 91 LEU A CA 1
ATOM 741 C C . LEU A 1 91 ? 6.768 -3.505 0.136 1.00 95.06 91 LEU A C 1
ATOM 743 O O . LEU A 1 91 ? 6.339 -2.563 0.800 1.00 95.06 91 LEU A O 1
ATOM 747 N N . PHE A 1 92 ? 6.710 -3.525 -1.201 1.00 92.94 92 PHE A N 1
ATOM 748 C CA . PHE A 1 92 ? 6.123 -2.434 -1.985 1.00 92.94 92 PHE A CA 1
ATOM 749 C C . PHE A 1 92 ? 4.672 -2.153 -1.571 1.00 92.94 92 PHE A C 1
ATOM 751 O O . PHE A 1 92 ? 4.259 -1.002 -1.423 1.00 92.94 92 PHE A O 1
ATOM 758 N N . THR A 1 93 ? 3.889 -3.211 -1.361 1.00 93.50 93 THR A N 1
ATOM 759 C CA . THR A 1 93 ? 2.486 -3.094 -0.953 1.00 93.50 93 THR A CA 1
ATOM 760 C C . THR A 1 93 ? 2.349 -2.470 0.436 1.00 93.50 93 THR A C 1
ATOM 762 O O . THR A 1 93 ? 1.531 -1.569 0.606 1.00 93.50 93 THR A O 1
ATOM 765 N N . LEU A 1 94 ? 3.152 -2.911 1.410 1.00 95.25 94 LEU A N 1
ATOM 766 C CA . LEU A 1 94 ? 3.133 -2.417 2.786 1.00 95.25 94 LEU A CA 1
ATOM 767 C C . LEU A 1 94 ? 3.538 -0.947 2.869 1.00 95.25 94 LEU A C 1
ATOM 769 O O . LEU A 1 94 ? 2.804 -0.172 3.471 1.00 95.25 94 LEU A O 1
ATOM 773 N N . ILE A 1 95 ? 4.648 -0.550 2.235 1.00 95.38 95 ILE A N 1
ATOM 774 C CA . ILE A 1 95 ? 5.130 0.842 2.271 1.00 95.38 95 ILE A CA 1
ATOM 775 C C . ILE A 1 95 ? 4.043 1.788 1.756 1.00 95.38 95 ILE A C 1
ATOM 777 O O . ILE A 1 95 ? 3.672 2.748 2.432 1.00 95.38 95 ILE A O 1
ATOM 781 N N . ASN A 1 96 ? 3.493 1.493 0.575 1.00 93.94 96 ASN A N 1
ATOM 782 C CA . ASN A 1 96 ? 2.463 2.336 -0.023 1.00 93.94 96 ASN A CA 1
ATOM 783 C C . ASN A 1 96 ? 1.174 2.315 0.802 1.00 93.94 96 ASN A C 1
ATOM 785 O O . ASN A 1 96 ? 0.597 3.367 1.056 1.00 93.94 96 ASN A O 1
ATOM 789 N N . PHE A 1 97 ? 0.735 1.145 1.271 1.00 94.75 97 PHE A N 1
ATOM 790 C CA . PHE A 1 97 ? -0.480 1.036 2.074 1.00 94.75 97 PHE A CA 1
ATOM 791 C C . PHE A 1 97 ? -0.369 1.810 3.395 1.00 94.75 97 PHE A C 1
ATOM 793 O O . PHE A 1 97 ? -1.249 2.612 3.690 1.00 94.75 97 PHE A O 1
ATOM 800 N N . LEU A 1 98 ? 0.710 1.630 4.163 1.00 95.00 98 LEU A N 1
ATOM 801 C CA . LEU A 1 98 ? 0.899 2.301 5.454 1.00 95.00 98 LEU A CA 1
ATOM 802 C C . LEU A 1 98 ? 1.050 3.818 5.293 1.00 95.00 98 LEU A C 1
ATOM 804 O O . LEU A 1 98 ? 0.425 4.576 6.034 1.00 95.00 98 LEU A O 1
ATOM 808 N N . ARG A 1 99 ? 1.765 4.273 4.255 1.00 92.94 99 ARG A N 1
ATOM 809 C CA . ARG A 1 99 ? 1.820 5.698 3.891 1.00 92.94 99 ARG A CA 1
ATOM 810 C C . ARG A 1 99 ? 0.419 6.255 3.622 1.00 92.94 99 ARG A C 1
ATOM 812 O O . ARG A 1 99 ? 0.106 7.366 4.033 1.00 92.94 99 ARG A O 1
ATOM 819 N N . MET A 1 100 ? -0.447 5.494 2.947 1.00 91.25 100 MET A N 1
ATOM 820 C CA . MET A 1 100 ? -1.849 5.880 2.722 1.00 91.25 100 MET A CA 1
ATOM 821 C C . MET A 1 100 ? -2.719 5.827 3.968 1.00 91.25 100 MET A C 1
ATOM 823 O O . MET A 1 100 ? -3.754 6.478 3.993 1.00 91.25 100 MET A O 1
ATOM 827 N N . MET A 1 101 ? -2.317 5.079 4.988 1.00 93.44 101 MET A N 1
ATOM 828 C CA . MET A 1 101 ? -2.988 5.001 6.285 1.00 93.44 101 MET A CA 1
ATOM 829 C C . MET A 1 101 ? -2.523 6.088 7.266 1.00 93.44 101 MET A C 1
ATOM 831 O O . MET A 1 101 ? -2.883 6.032 8.442 1.00 93.44 101 MET A O 1
ATOM 835 N N . ASN A 1 102 ? -1.751 7.070 6.785 1.00 93.06 102 ASN A N 1
ATOM 836 C CA . ASN A 1 102 ? -1.200 8.179 7.565 1.00 93.06 102 ASN A CA 1
ATOM 837 C C . ASN A 1 102 ? -0.271 7.722 8.707 1.00 93.06 102 ASN A C 1
ATOM 839 O O . ASN A 1 102 ? -0.325 8.259 9.810 1.00 93.06 102 ASN A O 1
ATOM 843 N N . TRP A 1 103 ? 0.543 6.691 8.453 1.00 94.75 103 TRP A N 1
ATOM 844 C CA . TRP A 1 103 ? 1.639 6.290 9.342 1.00 94.75 103 TRP A CA 1
ATOM 845 C C . TRP A 1 103 ? 2.868 7.161 9.082 1.00 94.75 103 TRP A C 1
ATOM 847 O O . TRP A 1 103 ? 3.151 7.506 7.928 1.00 94.75 103 TRP A O 1
ATOM 857 N N . SER A 1 104 ? 3.605 7.499 10.140 1.00 94.81 104 SER A N 1
ATOM 858 C CA . SER A 1 104 ? 4.857 8.241 10.013 1.00 94.81 104 SER A CA 1
ATOM 859 C C . SER A 1 104 ? 5.936 7.373 9.365 1.00 94.81 104 SER A C 1
ATOM 861 O O . SER A 1 104 ? 5.874 6.143 9.362 1.00 94.81 104 SER A O 1
ATOM 863 N N . TRP A 1 105 ? 6.955 8.008 8.796 1.00 94.19 105 TRP A N 1
ATOM 864 C CA . TRP A 1 105 ? 8.045 7.272 8.165 1.00 94.19 105 TRP A CA 1
ATOM 865 C C . TRP A 1 105 ? 8.819 6.386 9.139 1.00 94.19 105 TRP A C 1
ATOM 867 O O . TRP A 1 105 ? 9.228 5.295 8.745 1.00 94.19 105 TRP A O 1
ATOM 877 N N . ASP A 1 106 ? 8.980 6.841 10.378 1.00 95.88 106 ASP A N 1
ATOM 878 C CA . ASP A 1 106 ? 9.697 6.108 11.419 1.00 95.88 106 ASP A CA 1
ATOM 879 C C . ASP A 1 106 ? 8.865 4.910 11.895 1.00 95.88 106 ASP A C 1
ATOM 881 O O . ASP A 1 106 ? 9.383 3.803 12.026 1.00 95.88 106 ASP A O 1
ATOM 885 N N . GLU A 1 107 ? 7.545 5.089 12.033 1.00 96.25 107 GLU A N 1
ATOM 886 C CA . GLU A 1 107 ? 6.612 3.997 12.335 1.00 96.25 107 GLU A CA 1
ATOM 887 C C . GLU A 1 107 ? 6.603 2.941 11.224 1.00 96.25 107 GLU A C 1
ATOM 889 O O . GLU A 1 107 ? 6.594 1.741 11.499 1.00 96.25 107 GLU A O 1
ATOM 894 N N . ILE A 1 108 ? 6.610 3.373 9.957 1.00 96.38 108 ILE A N 1
ATOM 895 C CA . ILE A 1 108 ? 6.673 2.465 8.806 1.00 96.38 108 ILE A CA 1
ATOM 896 C C . ILE A 1 108 ? 7.984 1.682 8.833 1.00 96.38 108 ILE A C 1
ATOM 898 O O . ILE A 1 108 ? 7.964 0.468 8.645 1.00 96.38 108 ILE A O 1
ATOM 902 N N . GLU A 1 109 ? 9.112 2.352 9.060 1.00 96.81 109 GLU A N 1
ATOM 903 C CA . GLU A 1 109 ? 10.421 1.704 9.122 1.00 96.81 109 GLU A CA 1
ATOM 904 C C . GLU A 1 109 ? 10.465 0.644 10.222 1.00 96.81 109 GLU A C 1
ATOM 906 O O . GLU A 1 109 ? 10.736 -0.523 9.929 1.00 96.81 109 GLU A O 1
ATOM 911 N N . GLN A 1 110 ? 10.094 1.014 11.450 1.00 96.94 110 GLN A N 1
ATOM 912 C CA . GLN A 1 110 ? 10.028 0.090 12.580 1.00 96.94 110 GLN A CA 1
ATOM 913 C C . GLN A 1 110 ? 9.129 -1.109 12.258 1.00 96.94 110 GLN A C 1
ATOM 915 O O . GLN A 1 110 ? 9.537 -2.262 12.412 1.00 96.94 110 GLN A O 1
ATOM 920 N N . LYS A 1 111 ? 7.930 -0.856 11.721 1.00 96.75 111 LYS A N 1
ATOM 921 C CA . LYS A 1 111 ? 6.975 -1.920 11.400 1.00 96.75 111 LYS A CA 1
ATOM 922 C C . LYS A 1 111 ? 7.490 -2.873 10.324 1.00 96.75 111 LYS A C 1
ATOM 924 O O . LYS A 1 111 ? 7.212 -4.071 10.377 1.00 96.75 111 LYS A O 1
ATOM 929 N N . LEU A 1 112 ? 8.232 -2.366 9.340 1.00 96.62 112 LEU A N 1
ATOM 930 C CA . LEU A 1 112 ? 8.842 -3.188 8.295 1.00 96.62 112 LEU A CA 1
ATOM 931 C C . LEU A 1 112 ? 9.980 -4.053 8.834 1.00 96.62 112 LEU A C 1
ATOM 933 O O . LEU A 1 112 ? 10.120 -5.190 8.383 1.00 96.62 112 LEU A O 1
ATOM 937 N N . MET A 1 113 ? 10.757 -3.551 9.794 1.00 96.19 113 MET A N 1
ATOM 938 C CA . MET A 1 113 ? 11.810 -4.328 10.452 1.00 96.19 113 MET A CA 1
ATOM 939 C C . MET A 1 113 ? 11.201 -5.461 11.290 1.00 96.19 113 MET A C 1
ATOM 941 O O . MET A 1 113 ? 11.554 -6.620 11.075 1.00 96.19 113 MET A O 1
ATOM 945 N N . GLU A 1 114 ? 10.190 -5.164 12.115 1.00 96.19 114 GLU A N 1
ATOM 946 C CA . GLU A 1 114 ? 9.426 -6.166 12.882 1.00 96.19 114 GLU A CA 1
ATOM 947 C C . GLU A 1 114 ? 8.778 -7.226 11.976 1.00 96.19 114 GLU A C 1
ATOM 949 O O . GLU A 1 114 ? 8.761 -8.422 12.273 1.00 96.19 114 GLU A O 1
ATOM 954 N N . TRP A 1 115 ? 8.216 -6.800 10.844 1.00 96.06 115 TRP A N 1
ATOM 955 C CA . TRP A 1 115 ? 7.654 -7.712 9.853 1.00 96.06 115 TRP A CA 1
ATOM 956 C C . TRP A 1 115 ? 8.733 -8.597 9.214 1.00 96.06 115 TRP A C 1
ATOM 958 O O . TRP A 1 115 ? 8.509 -9.787 8.987 1.00 96.06 115 TRP A O 1
ATOM 968 N N . ASN A 1 116 ? 9.914 -8.040 8.940 1.00 96.12 116 ASN A N 1
ATOM 969 C CA . ASN A 1 116 ? 11.008 -8.778 8.330 1.00 96.12 116 ASN A CA 1
ATOM 970 C C . ASN A 1 116 ? 11.569 -9.870 9.245 1.00 96.12 116 ASN A C 1
ATOM 972 O O . ASN A 1 116 ? 11.984 -10.915 8.753 1.00 96.12 116 ASN A O 1
ATOM 976 N N . GLU A 1 117 ? 11.533 -9.676 10.562 1.00 96.06 117 GLU A N 1
ATOM 977 C CA . GLU A 1 117 ? 11.956 -10.696 11.525 1.00 96.06 117 GLU A CA 1
ATOM 978 C C . GLU A 1 117 ? 11.110 -11.971 11.455 1.00 96.06 117 GLU A C 1
ATOM 980 O O . GLU A 1 117 ? 11.654 -13.068 11.619 1.00 96.06 117 GLU A O 1
ATOM 985 N N . LYS A 1 118 ? 9.814 -11.819 11.150 1.00 94.69 118 LYS A N 1
ATOM 986 C CA . LYS A 1 118 ? 8.827 -12.904 11.001 1.00 94.69 118 LYS A CA 1
ATOM 987 C C . LYS A 1 118 ? 8.920 -13.626 9.655 1.00 94.69 118 LYS A C 1
ATOM 989 O O . LYS A 1 118 ? 8.297 -14.666 9.462 1.00 94.69 118 LYS A O 1
ATOM 994 N N . ASN A 1 119 ? 9.657 -13.069 8.697 1.00 92.62 119 ASN A N 1
ATOM 995 C CA . ASN A 1 119 ? 9.779 -13.620 7.354 1.00 92.62 119 ASN A CA 1
ATOM 996 C C . ASN A 1 119 ? 10.832 -14.734 7.281 1.00 92.62 119 ASN A C 1
ATOM 998 O O . ASN A 1 119 ? 11.891 -14.656 7.904 1.00 92.62 119 ASN A O 1
ATOM 1002 N N . THR A 1 120 ? 10.590 -15.743 6.438 1.00 89.38 120 THR A N 1
ATOM 1003 C CA . THR A 1 120 ? 11.528 -16.866 6.255 1.00 89.38 120 THR A CA 1
ATOM 1004 C C . THR A 1 120 ? 11.754 -17.188 4.773 1.00 89.38 120 THR A C 1
ATOM 1006 O O . THR A 1 120 ? 10.822 -17.656 4.120 1.00 89.38 120 THR A O 1
ATOM 1009 N N . PRO A 1 121 ? 12.964 -16.980 4.213 1.00 90.44 121 PRO A N 1
ATOM 1010 C CA . PRO A 1 121 ? 14.082 -16.217 4.778 1.00 90.44 121 PRO A CA 1
ATOM 1011 C C . PRO A 1 121 ? 13.782 -14.715 4.933 1.00 90.44 121 PRO A C 1
ATOM 1013 O O . PRO A 1 121 ? 12.852 -14.176 4.331 1.00 90.44 121 PRO A O 1
ATOM 1016 N N . ARG A 1 122 ? 14.599 -14.028 5.732 1.00 94.31 122 ARG A N 1
ATOM 1017 C CA . ARG A 1 122 ? 14.524 -12.572 5.913 1.00 94.31 122 ARG A CA 1
ATOM 1018 C C . ARG A 1 122 ? 15.023 -11.847 4.661 1.00 94.31 122 ARG A C 1
ATOM 1020 O O . ARG A 1 122 ? 15.896 -12.342 3.950 1.00 94.31 122 ARG A O 1
ATOM 1027 N N . LEU A 1 123 ? 14.469 -10.671 4.376 1.00 94.19 123 LEU A N 1
ATOM 1028 C CA . LEU A 1 123 ? 15.016 -9.779 3.354 1.00 94.19 123 LEU A CA 1
ATOM 1029 C C . LEU A 1 123 ? 16.250 -9.041 3.894 1.00 94.19 123 LEU A C 1
ATOM 1031 O O . LEU A 1 123 ? 16.259 -8.668 5.066 1.00 94.19 123 LEU A O 1
ATOM 1035 N N . PRO A 1 124 ? 17.256 -8.755 3.049 1.00 95.06 124 PRO A N 1
ATOM 1036 C CA . PRO A 1 124 ? 18.347 -7.865 3.427 1.00 95.06 124 PRO A CA 1
ATOM 1037 C C . PRO A 1 124 ? 17.827 -6.466 3.778 1.00 95.06 124 PRO A C 1
ATOM 1039 O O . PRO A 1 124 ? 17.033 -5.890 3.026 1.00 95.06 124 PRO A O 1
ATOM 1042 N N . ASN A 1 125 ? 18.325 -5.887 4.873 1.00 94.50 125 ASN A N 1
ATOM 1043 C CA . ASN A 1 125 ? 17.915 -4.555 5.337 1.00 94.50 125 ASN A CA 1
ATOM 1044 C C . ASN A 1 125 ? 18.169 -3.464 4.284 1.00 94.50 125 ASN A C 1
ATOM 1046 O O . ASN A 1 125 ? 17.399 -2.514 4.172 1.00 94.50 125 ASN A O 1
ATOM 1050 N N . THR A 1 126 ? 19.196 -3.630 3.447 1.00 94.94 126 THR A N 1
ATOM 1051 C CA . THR A 1 126 ? 19.504 -2.724 2.329 1.00 94.94 126 THR A CA 1
ATOM 1052 C C . THR A 1 126 ? 18.350 -2.598 1.336 1.00 94.94 126 THR A C 1
ATOM 1054 O O . THR A 1 126 ? 18.075 -1.502 0.856 1.00 94.94 126 THR A O 1
ATOM 1057 N N . ILE A 1 127 ? 17.623 -3.688 1.069 1.00 94.69 127 ILE A N 1
ATOM 1058 C CA . ILE A 1 127 ? 16.459 -3.683 0.175 1.00 94.69 127 ILE A CA 1
ATOM 1059 C C . ILE A 1 127 ? 15.290 -2.931 0.815 1.00 94.69 127 ILE A C 1
ATOM 1061 O O . ILE A 1 127 ? 14.627 -2.147 0.136 1.00 94.69 127 ILE A O 1
ATOM 1065 N N . ILE A 1 128 ? 15.053 -3.143 2.113 1.00 95.69 128 ILE A N 1
ATOM 1066 C CA . ILE A 1 128 ? 13.978 -2.480 2.866 1.00 95.69 128 ILE A CA 1
ATOM 1067 C C . ILE A 1 128 ? 14.220 -0.971 2.894 1.00 95.69 128 ILE A C 1
ATOM 1069 O O . ILE A 1 128 ? 13.383 -0.198 2.430 1.00 95.69 128 ILE A O 1
ATOM 1073 N N . LEU A 1 129 ? 15.403 -0.560 3.354 1.00 95.50 129 LEU A N 1
ATOM 1074 C CA . LEU A 1 129 ? 15.788 0.846 3.450 1.00 95.50 129 LEU A CA 1
ATOM 1075 C C . LEU A 1 129 ? 15.877 1.512 2.073 1.00 95.50 129 LEU A C 1
ATOM 1077 O O . LEU A 1 129 ? 15.512 2.678 1.934 1.00 95.50 129 LEU A O 1
ATOM 1081 N N . GLY A 1 130 ? 16.340 0.786 1.052 1.00 95.88 130 GLY A N 1
ATOM 1082 C CA . GLY A 1 130 ? 16.399 1.270 -0.325 1.00 95.88 1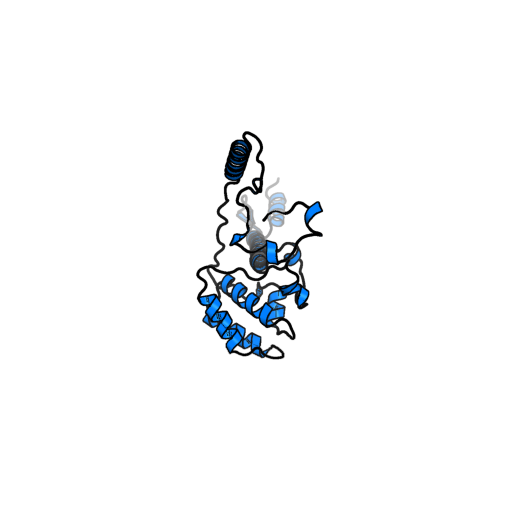30 GLY A CA 1
ATOM 1083 C C . GLY A 1 130 ? 15.011 1.572 -0.889 1.0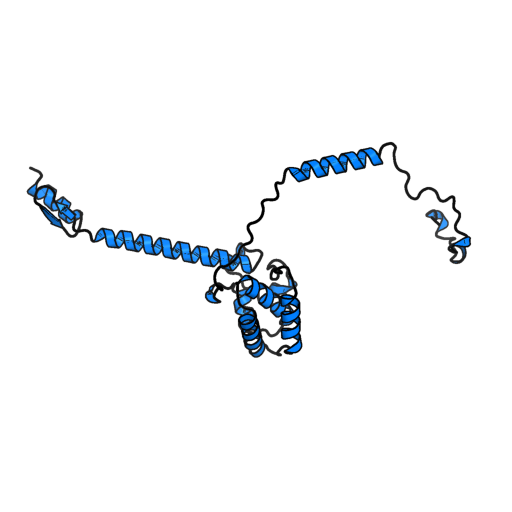0 95.88 130 GLY A C 1
ATOM 1084 O O . GLY A 1 130 ? 14.780 2.670 -1.395 1.00 95.88 130 GLY A O 1
ATOM 1085 N N . GLN A 1 131 ? 14.056 0.645 -0.739 1.00 94.69 131 GLN A N 1
ATOM 1086 C CA . GLN A 1 131 ? 12.678 0.888 -1.176 1.00 94.69 131 GLN A CA 1
ATOM 1087 C C . GLN A 1 131 ? 11.994 1.994 -0.369 1.00 94.69 131 GLN A C 1
ATOM 1089 O O . GLN A 1 131 ? 11.263 2.801 -0.946 1.00 94.69 131 GLN A O 1
ATOM 1094 N N . LEU A 1 132 ? 12.245 2.065 0.941 1.00 94.75 132 LEU A N 1
ATOM 1095 C CA . LEU A 1 132 ? 11.687 3.110 1.794 1.00 94.75 132 LEU A CA 1
ATOM 1096 C C . LEU A 1 132 ? 12.185 4.499 1.370 1.00 94.75 132 LEU A C 1
ATOM 1098 O O . LEU A 1 132 ? 11.376 5.404 1.175 1.00 94.75 132 LEU A O 1
ATOM 1102 N N . ARG A 1 133 ? 13.499 4.658 1.151 1.00 94.69 133 ARG A N 1
ATOM 1103 C CA . ARG A 1 133 ? 14.099 5.907 0.652 1.00 94.69 133 ARG A CA 1
ATOM 1104 C C . ARG A 1 133 ? 13.548 6.301 -0.713 1.00 94.69 133 ARG A C 1
ATOM 1106 O O . ARG A 1 133 ? 13.126 7.441 -0.885 1.00 94.69 133 ARG A O 1
ATOM 1113 N N . TRP A 1 134 ? 13.483 5.358 -1.653 1.00 94.62 134 TRP A N 1
ATOM 1114 C CA . TRP A 1 134 ? 12.906 5.617 -2.971 1.00 94.62 134 TRP A CA 1
ATOM 1115 C C . TRP A 1 134 ? 11.461 6.121 -2.868 1.00 94.62 134 TRP A C 1
ATOM 1117 O O . TRP A 1 134 ? 11.101 7.067 -3.564 1.00 94.62 134 TRP A O 1
ATOM 1127 N N . ASN A 1 135 ? 10.651 5.544 -1.969 1.00 93.69 135 ASN A N 1
ATOM 1128 C CA . ASN A 1 135 ? 9.267 5.968 -1.750 1.00 93.69 135 ASN A CA 1
ATOM 1129 C C . ASN A 1 135 ? 9.168 7.361 -1.103 1.00 93.69 135 ASN A C 1
ATOM 1131 O O . ASN A 1 135 ? 8.321 8.154 -1.518 1.00 93.69 135 ASN A O 1
ATOM 1135 N N . LYS A 1 136 ? 10.050 7.672 -0.138 1.00 91.75 136 LYS A N 1
ATOM 1136 C CA . LYS A 1 136 ? 10.169 9.002 0.495 1.00 91.75 136 LYS A CA 1
ATOM 1137 C C . LYS A 1 136 ? 10.431 10.101 -0.538 1.00 91.75 136 LYS A C 1
ATOM 1139 O O . LYS A 1 136 ? 9.855 11.177 -0.436 1.00 91.75 136 LYS A O 1
ATOM 1144 N N . MET A 1 137 ? 11.242 9.812 -1.557 1.00 92.12 137 MET A N 1
ATOM 1145 C CA . MET A 1 137 ? 11.560 10.758 -2.636 1.00 92.12 137 MET A CA 1
ATOM 1146 C C . MET A 1 137 ? 10.397 11.002 -3.613 1.00 92.12 137 MET A C 1
ATOM 1148 O O . MET A 1 137 ? 10.445 11.948 -4.397 1.00 92.12 137 MET A O 1
ATOM 1152 N N . GLN A 1 138 ? 9.346 10.175 -3.597 1.00 90.19 138 GLN A N 1
ATOM 1153 C CA . GLN A 1 138 ? 8.217 10.345 -4.510 1.00 90.19 138 GLN A CA 1
ATOM 1154 C C . GLN A 1 138 ? 7.313 11.493 -4.055 1.00 90.19 138 GLN A C 1
ATOM 1156 O O . GLN A 1 138 ? 6.623 11.397 -3.032 1.00 90.19 138 GLN A O 1
ATOM 1161 N N . SER A 1 139 ? 7.254 12.540 -4.882 1.00 79.00 139 SER A N 1
ATOM 1162 C CA . SER A 1 139 ? 6.395 13.716 -4.680 1.00 79.00 139 SER A CA 1
ATOM 1163 C C . SER A 1 139 ? 4.905 13.367 -4.648 1.00 79.00 139 SER A C 1
ATOM 1165 O O . SER A 1 139 ? 4.117 14.021 -3.967 1.00 79.00 139 SER A O 1
ATOM 1167 N N . LYS A 1 140 ? 4.507 12.304 -5.356 1.00 83.75 140 LYS A N 1
ATOM 1168 C CA . LYS A 1 140 ? 3.140 11.779 -5.361 1.00 83.75 140 LYS A CA 1
ATOM 1169 C C . LYS A 1 140 ? 3.045 10.532 -4.494 1.00 83.75 140 LYS A C 1
ATOM 1171 O O . LYS A 1 140 ? 3.920 9.668 -4.508 1.00 83.75 140 LYS A O 1
ATOM 1176 N N . GLN A 1 141 ? 1.938 10.422 -3.770 1.00 82.31 141 GLN A N 1
ATOM 1177 C CA . GLN A 1 141 ? 1.593 9.204 -3.055 1.00 82.31 141 GLN A CA 1
ATOM 1178 C C . GLN A 1 141 ? 1.205 8.121 -4.065 1.00 82.31 141 GLN A C 1
ATOM 1180 O O . GLN A 1 141 ? 0.230 8.265 -4.804 1.00 82.31 141 GLN A O 1
ATOM 1185 N N . ILE A 1 142 ? 2.004 7.058 -4.113 1.00 86.75 142 ILE A N 1
ATOM 1186 C CA . ILE A 1 142 ? 1.761 5.910 -4.982 1.00 86.75 142 ILE A CA 1
ATOM 1187 C C . ILE A 1 142 ? 0.735 5.002 -4.302 1.00 86.75 142 ILE A C 1
ATOM 1189 O O . ILE A 1 142 ? 0.827 4.721 -3.107 1.00 86.75 142 ILE A O 1
ATOM 1193 N N . ASN A 1 143 ? -0.254 4.544 -5.068 1.00 86.38 143 ASN A N 1
ATOM 1194 C CA . ASN A 1 143 ? -1.251 3.609 -4.559 1.00 86.38 143 ASN A CA 1
ATOM 1195 C C . ASN A 1 143 ? -0.611 2.243 -4.265 1.00 86.38 143 ASN A C 1
ATOM 1197 O O . ASN A 1 143 ? 0.257 1.797 -5.021 1.00 86.38 143 ASN A O 1
ATOM 1201 N N . PRO A 1 144 ? -1.069 1.522 -3.227 1.00 87.81 144 PRO A N 1
ATOM 1202 C CA . PRO A 1 144 ? -0.707 0.125 -3.062 1.00 87.81 144 PRO A CA 1
ATOM 1203 C C . PRO A 1 144 ? -1.227 -0.687 -4.252 1.00 87.81 144 PRO A C 1
ATOM 1205 O O . PRO A 1 144 ? -2.170 -0.276 -4.941 1.00 87.81 144 PRO A O 1
ATOM 1208 N N . ALA A 1 145 ? -0.623 -1.856 -4.464 1.00 87.31 145 ALA A N 1
ATOM 1209 C CA . ALA A 1 145 ? -1.031 -2.777 -5.515 1.00 87.31 145 ALA A CA 1
ATOM 1210 C C . ALA A 1 145 ? -2.549 -3.045 -5.477 1.00 87.31 145 ALA A C 1
ATOM 1212 O O . ALA A 1 145 ? -3.167 -3.117 -4.413 1.00 87.31 145 ALA A O 1
ATOM 1213 N N . ASN A 1 146 ? -3.168 -3.193 -6.648 1.00 88.75 146 ASN A N 1
ATOM 1214 C CA . ASN A 1 146 ? -4.590 -3.520 -6.730 1.00 88.75 146 ASN A CA 1
ATOM 1215 C C . ASN A 1 146 ? -4.833 -5.011 -6.483 1.00 88.75 146 ASN A C 1
ATOM 1217 O O . ASN A 1 146 ? -4.046 -5.862 -6.891 1.00 88.75 146 ASN A O 1
ATOM 1221 N N . CYS A 1 147 ? -5.977 -5.329 -5.874 1.00 84.62 147 CYS A N 1
ATOM 1222 C CA . CYS A 1 147 ? -6.393 -6.705 -5.598 1.00 84.62 147 CYS A CA 1
ATOM 1223 C C . CYS A 1 147 ? -6.725 -7.496 -6.872 1.00 84.62 147 CYS A C 1
ATOM 1225 O O . CYS A 1 147 ? -6.659 -8.722 -6.858 1.00 84.62 147 CYS A O 1
ATOM 1227 N N . GLY A 1 148 ? -7.097 -6.8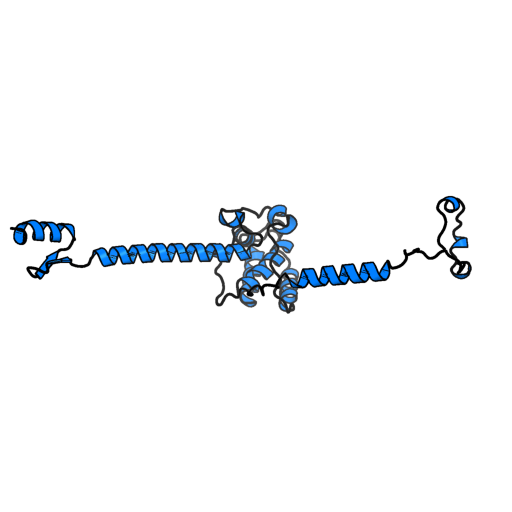02 -7.954 1.00 77.06 148 GLY A N 1
ATOM 1228 C CA . GLY A 1 148 ? -7.442 -7.423 -9.236 1.00 77.06 148 GLY A CA 1
ATOM 1229 C C . GLY A 1 148 ? -6.241 -7.950 -10.020 1.00 77.06 148 GLY A C 1
ATOM 1230 O O . GLY A 1 148 ? -6.419 -8.798 -10.884 1.00 77.06 148 GLY A O 1
ATOM 1231 N N . THR A 1 149 ? -5.027 -7.479 -9.721 1.00 78.88 149 THR A N 1
ATOM 1232 C CA . THR A 1 149 ? -3.815 -7.965 -10.384 1.00 78.88 149 THR A CA 1
ATOM 1233 C C . THR A 1 149 ? -3.362 -9.257 -9.718 1.00 78.88 149 THR A C 1
ATOM 1235 O O . THR A 1 149 ? -3.009 -9.269 -8.534 1.00 78.88 149 THR A O 1
ATOM 1238 N N . ASP A 1 150 ? -3.330 -10.345 -10.485 1.00 77.69 150 ASP A N 1
ATOM 1239 C CA . ASP A 1 150 ? -3.032 -11.673 -9.948 1.00 77.69 150 ASP A CA 1
ATOM 1240 C C . ASP A 1 150 ? -1.625 -11.771 -9.335 1.00 77.69 150 ASP A C 1
ATOM 1242 O O . ASP A 1 150 ? -1.413 -12.560 -8.427 1.00 77.69 150 ASP A O 1
ATOM 1246 N N . THR A 1 151 ? -0.672 -10.920 -9.713 1.00 82.75 151 THR A N 1
ATOM 1247 C CA . THR A 1 151 ? 0.736 -11.031 -9.292 1.00 82.75 151 THR A CA 1
ATOM 1248 C C . THR A 1 151 ? 1.022 -10.695 -7.822 1.00 82.75 151 THR A C 1
ATOM 1250 O O . THR A 1 151 ? 1.977 -11.236 -7.254 1.00 82.75 151 THR A O 1
ATOM 1253 N N . PHE A 1 152 ? 0.239 -9.803 -7.202 1.00 84.38 152 PHE A N 1
ATOM 1254 C CA . PHE A 1 152 ? 0.569 -9.227 -5.887 1.00 84.38 152 PHE A CA 1
ATOM 1255 C C . PHE A 1 152 ? -0.113 -9.920 -4.709 1.00 84.38 152 PHE A C 1
ATOM 1257 O O . PHE A 1 152 ? 0.503 -10.051 -3.657 1.00 84.38 152 PHE A O 1
ATOM 1264 N N . TYR A 1 153 ? -1.367 -10.351 -4.868 1.00 87.00 153 TYR A N 1
ATOM 1265 C CA . TYR A 1 153 ? -2.146 -10.940 -3.771 1.00 87.00 153 TYR A CA 1
ATOM 1266 C C . TYR A 1 153 ? -2.469 -12.413 -4.010 1.00 87.00 153 TYR A C 1
ATOM 1268 O O . TYR A 1 153 ? -2.212 -13.254 -3.150 1.00 87.00 153 TYR A O 1
ATOM 1276 N N . LYS A 1 154 ? -3.036 -12.741 -5.174 1.00 88.38 154 LYS A N 1
ATOM 1277 C CA . LYS A 1 154 ? -3.433 -14.117 -5.500 1.00 88.38 154 LYS A CA 1
ATOM 1278 C C . LYS A 1 154 ? -2.220 -14.999 -5.792 1.00 88.38 154 LYS A C 1
ATOM 1280 O O . LYS A 1 154 ? -2.103 -16.075 -5.226 1.00 88.38 154 LYS A O 1
ATOM 1285 N N . GLY A 1 155 ? -1.267 -14.491 -6.565 1.00 85.50 155 GLY A N 1
ATOM 1286 C CA . GLY A 1 155 ? -0.051 -15.183 -6.990 1.00 85.50 155 GLY A CA 1
ATOM 1287 C C . GLY A 1 155 ? 0.975 -15.418 -5.883 1.00 85.50 155 GLY A C 1
ATOM 1288 O O . GLY A 1 155 ? 2.017 -16.001 -6.151 1.00 85.50 155 GLY A O 1
ATOM 1289 N N . ILE A 1 156 ? 0.709 -14.961 -4.655 1.00 87.44 156 ILE A N 1
ATOM 1290 C CA . ILE A 1 156 ? 1.472 -15.336 -3.450 1.00 87.44 156 ILE A CA 1
ATOM 1291 C C . ILE A 1 156 ? 0.599 -16.029 -2.394 1.00 87.44 156 ILE A C 1
ATOM 1293 O O . ILE A 1 156 ? 1.049 -16.251 -1.276 1.00 87.44 156 ILE A O 1
ATOM 1297 N N . GLY A 1 157 ? -0.661 -16.344 -2.716 1.00 86.56 157 GLY A N 1
ATOM 1298 C CA . GLY A 1 157 ? -1.566 -17.084 -1.832 1.00 86.56 157 GLY A CA 1
ATOM 1299 C C . GLY A 1 157 ? -2.081 -16.318 -0.605 1.00 86.56 157 GLY A C 1
ATOM 1300 O O . GLY A 1 157 ? -2.604 -16.934 0.319 1.00 86.56 157 GLY A O 1
ATOM 1301 N N . ILE A 1 158 ? -1.963 -14.984 -0.563 1.00 88.00 158 ILE A N 1
ATOM 1302 C CA . ILE A 1 158 ? -2.391 -14.170 0.600 1.00 88.00 158 ILE A CA 1
ATOM 1303 C C . ILE A 1 158 ? -3.823 -13.638 0.472 1.00 88.00 158 ILE A C 1
ATOM 1305 O O . ILE A 1 158 ? -4.354 -13.023 1.399 1.00 88.00 158 ILE A O 1
ATOM 1309 N N . CYS A 1 159 ? -4.448 -13.797 -0.695 1.00 89.88 159 CYS A N 1
ATOM 1310 C CA . CYS A 1 159 ? -5.801 -13.312 -0.934 1.00 89.88 159 CYS A CA 1
ATOM 1311 C C . CYS A 1 159 ? -6.821 -14.239 -0.255 1.00 89.88 159 CYS A C 1
ATOM 1313 O O . CYS A 1 159 ? -7.200 -15.264 -0.812 1.00 89.88 159 CYS A O 1
ATOM 1315 N N . LYS A 1 160 ? -7.267 -13.867 0.950 1.00 88.19 160 LYS A N 1
ATOM 1316 C CA . LYS A 1 160 ? -8.391 -14.503 1.656 1.00 88.19 160 LYS A CA 1
ATOM 1317 C C . LYS A 1 160 ? -9.548 -13.501 1.749 1.00 88.19 160 LYS A C 1
ATOM 1319 O O . LYS A 1 160 ? -9.551 -12.693 2.680 1.00 88.19 160 LYS A O 1
ATOM 1324 N N . PRO A 1 161 ? -10.446 -13.453 0.748 1.00 86.56 161 PRO A N 1
ATOM 1325 C CA . PRO A 1 161 ? -11.495 -12.444 0.696 1.00 86.56 161 PRO A CA 1
ATOM 1326 C C . PRO A 1 161 ? -12.534 -12.665 1.800 1.00 86.56 161 PRO A C 1
ATOM 1328 O O . PRO A 1 161 ? -12.960 -13.790 2.042 1.00 86.56 161 PRO A O 1
ATOM 1331 N N . ASP A 1 162 ? -12.956 -11.577 2.442 1.00 88.69 162 ASP A N 1
ATOM 1332 C CA . ASP A 1 162 ? -14.129 -11.539 3.317 1.00 88.69 162 ASP A CA 1
ATOM 1333 C C . ASP A 1 162 ? -15.337 -10.886 2.604 1.00 88.69 162 ASP A C 1
ATOM 1335 O O . ASP A 1 162 ? -15.284 -10.556 1.414 1.00 88.69 162 ASP A O 1
ATOM 1339 N N . GLU A 1 163 ? -16.434 -10.664 3.332 1.00 89.06 163 GLU A N 1
ATOM 1340 C CA . GLU A 1 163 ? -17.646 -10.024 2.797 1.00 89.06 163 GLU A CA 1
ATOM 1341 C C . GLU A 1 163 ? -17.409 -8.601 2.261 1.00 89.06 163 GLU A C 1
ATOM 1343 O O . GLU A 1 163 ? -18.072 -8.167 1.318 1.00 89.06 163 GLU A O 1
ATOM 1348 N N . ILE A 1 164 ? -16.439 -7.866 2.813 1.00 87.88 164 ILE A N 1
ATOM 1349 C CA . ILE A 1 164 ? -16.099 -6.513 2.357 1.00 87.88 164 ILE A CA 1
ATOM 1350 C C . ILE A 1 164 ? -15.249 -6.598 1.083 1.00 87.88 164 ILE A C 1
ATOM 1352 O O . ILE A 1 164 ? -15.442 -5.800 0.160 1.00 87.88 164 ILE A O 1
ATOM 1356 N N . CYS A 1 165 ? -14.343 -7.578 1.001 1.00 87.12 165 CYS A N 1
ATOM 1357 C CA . CYS A 1 165 ? -13.441 -7.787 -0.128 1.00 87.12 165 CYS A CA 1
ATOM 1358 C C . CYS A 1 165 ? -14.161 -8.022 -1.464 1.00 87.12 165 CYS A C 1
ATOM 1360 O O . CYS A 1 165 ? -13.611 -7.676 -2.507 1.00 87.12 165 CYS A O 1
ATOM 1362 N N . LYS A 1 166 ? -15.396 -8.538 -1.459 1.00 85.44 166 LYS A N 1
ATOM 1363 C CA . LYS A 1 166 ? -16.197 -8.742 -2.684 1.00 85.44 166 LYS A CA 1
ATOM 1364 C C . LYS A 1 166 ? -16.437 -7.447 -3.468 1.00 85.44 166 LYS A C 1
ATOM 1366 O O . LYS A 1 166 ? -16.596 -7.470 -4.683 1.00 85.44 166 LYS A O 1
ATOM 1371 N N . PHE A 1 167 ? -16.428 -6.305 -2.782 1.00 84.31 167 PHE A N 1
ATOM 1372 C CA . PHE A 1 167 ? -16.784 -5.009 -3.355 1.00 84.31 167 PHE A CA 1
ATOM 1373 C C . PHE A 1 167 ? -15.613 -4.019 -3.389 1.00 84.31 167 PHE A C 1
ATOM 1375 O O . PHE A 1 167 ? -15.848 -2.803 -3.388 1.00 84.31 167 PHE A O 1
ATOM 1382 N N . ILE A 1 168 ? -14.363 -4.490 -3.335 1.00 86.12 168 ILE A N 1
ATOM 1383 C CA . ILE A 1 168 ? -13.172 -3.629 -3.382 1.00 86.12 168 ILE A CA 1
ATOM 1384 C C . ILE A 1 168 ? -12.266 -4.000 -4.553 1.00 86.12 168 ILE A C 1
ATOM 1386 O O . ILE A 1 168 ? -12.101 -5.165 -4.895 1.00 86.12 168 ILE A O 1
ATOM 1390 N N . LYS A 1 169 ? -11.621 -2.984 -5.130 1.00 83.75 169 LYS A N 1
ATOM 1391 C CA . LYS A 1 169 ? -10.547 -3.156 -6.123 1.00 83.75 169 LYS A CA 1
ATOM 1392 C C . LYS A 1 169 ? -9.155 -2.966 -5.512 1.00 83.75 169 LYS A C 1
ATOM 1394 O O . LYS A 1 169 ? -8.178 -3.494 -6.036 1.00 83.75 169 LYS A O 1
ATOM 1399 N N . ASN A 1 170 ? -9.076 -2.231 -4.401 1.00 86.25 170 ASN A N 1
ATOM 1400 C CA . ASN A 1 170 ? -7.840 -1.846 -3.730 1.00 86.25 170 ASN A CA 1
ATOM 1401 C C . ASN A 1 170 ? -7.959 -2.096 -2.211 1.00 86.25 170 ASN A C 1
ATOM 1403 O O . ASN A 1 170 ? -9.023 -1.811 -1.645 1.00 86.25 170 ASN A O 1
ATOM 1407 N N . PRO A 1 171 ? -6.895 -2.569 -1.530 1.00 86.88 171 PRO A N 1
ATOM 1408 C CA . PRO A 1 171 ? -6.898 -2.767 -0.075 1.00 86.88 171 PRO A CA 1
ATOM 1409 C C . PRO A 1 171 ? -7.212 -1.491 0.717 1.00 86.88 171 PRO A C 1
ATOM 1411 O O . PRO A 1 171 ? -7.747 -1.567 1.816 1.00 86.88 171 PRO A O 1
ATOM 1414 N N . MET A 1 172 ? -6.928 -0.308 0.176 1.00 88.69 172 MET A N 1
ATOM 1415 C CA . MET A 1 172 ? -7.227 0.967 0.827 1.00 88.69 172 MET A CA 1
ATOM 1416 C C . MET A 1 172 ? -8.741 1.186 0.980 1.00 88.69 172 MET A C 1
ATOM 1418 O O . MET A 1 172 ? -9.211 1.604 2.035 1.00 88.69 172 MET A O 1
ATOM 1422 N N . THR A 1 173 ? -9.529 0.834 -0.045 1.00 89.00 173 THR A N 1
ATOM 1423 C CA . THR A 1 173 ? -10.998 0.967 -0.037 1.00 89.00 173 THR A CA 1
ATOM 1424 C C . THR A 1 173 ? -11.648 0.116 1.056 1.00 89.00 173 THR A C 1
ATOM 1426 O O . THR A 1 173 ? -12.711 0.470 1.568 1.00 89.00 173 THR A O 1
ATOM 1429 N N . TYR A 1 174 ? -11.001 -0.986 1.443 1.00 92.00 174 TYR A N 1
ATOM 1430 C CA . TYR A 1 174 ? -11.456 -1.845 2.531 1.00 92.00 174 TYR A CA 1
ATOM 1431 C C . TYR A 1 174 ? -11.574 -1.085 3.853 1.00 92.00 174 TYR A C 1
ATOM 1433 O O . TYR A 1 174 ? -12.598 -1.173 4.528 1.00 92.00 174 TYR A O 1
ATOM 1441 N N . VAL A 1 175 ? -10.542 -0.311 4.197 1.00 91.12 175 VAL A N 1
ATOM 1442 C CA . VAL A 1 175 ? -10.454 0.411 5.472 1.00 91.12 175 VAL A CA 1
ATOM 1443 C C . VAL A 1 175 ? -11.622 1.383 5.610 1.00 91.12 175 VAL A C 1
ATOM 1445 O O . VAL A 1 175 ? -12.306 1.387 6.632 1.00 91.12 175 VAL A O 1
ATOM 1448 N N . PHE A 1 176 ? -11.924 2.130 4.544 1.00 87.56 176 PHE A N 1
ATOM 1449 C CA . PHE A 1 176 ? -13.067 3.043 4.503 1.00 87.56 176 PHE A CA 1
ATOM 1450 C C . PHE A 1 176 ? -14.394 2.331 4.753 1.00 87.56 176 PHE A C 1
ATOM 1452 O O . PHE A 1 176 ? -15.185 2.763 5.594 1.00 87.56 176 PHE A O 1
ATOM 1459 N N . LYS A 1 177 ? -14.634 1.218 4.050 1.00 88.38 177 LYS A N 1
ATOM 1460 C CA . LYS A 1 177 ? -15.869 0.441 4.212 1.00 88.38 177 LYS A CA 1
ATOM 1461 C C . LYS A 1 177 ? -15.996 -0.107 5.629 1.00 88.38 177 LYS A C 1
ATOM 1463 O O . LYS A 1 177 ? -17.066 0.002 6.226 1.00 88.38 177 LYS A O 1
ATOM 1468 N N . LYS A 1 178 ? -14.904 -0.623 6.194 1.00 90.94 178 LYS A N 1
ATOM 1469 C CA . LYS A 1 178 ? -14.891 -1.181 7.546 1.00 90.94 178 LYS A CA 1
ATOM 1470 C C . LYS A 1 178 ? -15.129 -0.117 8.617 1.00 90.94 178 LYS A C 1
ATOM 1472 O O . LYS A 1 178 ? -15.960 -0.320 9.498 1.00 90.94 178 LYS A O 1
ATOM 1477 N N . MET A 1 179 ? -14.472 1.039 8.522 1.00 88.75 179 MET A N 1
ATOM 1478 C CA . MET A 1 179 ? -14.705 2.154 9.449 1.00 88.75 179 MET A CA 1
ATOM 1479 C C . MET A 1 179 ? -16.138 2.685 9.364 1.00 88.75 179 MET A C 1
ATOM 1481 O O . MET A 1 179 ? -16.763 2.925 10.395 1.00 88.75 179 MET A O 1
ATOM 1485 N N . SER A 1 180 ? -16.691 2.814 8.154 1.00 86.75 180 SER A N 1
ATOM 1486 C CA . SER A 1 180 ? -18.087 3.224 7.962 1.00 86.75 180 SER A CA 1
ATOM 1487 C C . SER A 1 180 ? -19.071 2.235 8.597 1.00 86.75 180 SER A C 1
ATOM 1489 O O . SER A 1 180 ? -20.009 2.652 9.275 1.00 86.75 180 SER A O 1
ATOM 1491 N N . GLN A 1 181 ? -18.834 0.926 8.456 1.00 87.12 181 GLN A N 1
ATOM 1492 C CA . GLN A 1 181 ? -19.652 -0.102 9.104 1.00 87.12 181 GLN A CA 1
ATOM 1493 C C . GLN A 1 181 ? -19.599 -0.019 10.634 1.00 87.12 181 GLN A C 1
ATOM 1495 O O . GLN A 1 181 ? -20.634 -0.168 11.281 1.00 87.12 181 GLN A O 1
ATOM 1500 N N . VAL A 1 182 ? -18.423 0.228 11.219 1.00 87.69 182 VAL A N 1
ATOM 1501 C CA . VAL A 1 182 ? -18.277 0.386 12.676 1.00 87.69 182 VAL A CA 1
ATOM 1502 C C . VAL A 1 182 ? -19.006 1.635 13.170 1.00 87.69 182 VAL A C 1
ATOM 1504 O O . VAL A 1 182 ? -19.753 1.545 14.139 1.00 87.69 182 VAL A O 1
ATOM 1507 N N . ARG A 1 183 ? -18.872 2.771 12.470 1.00 85.62 183 ARG A N 1
ATOM 1508 C CA . ARG A 1 183 ? -19.601 4.007 12.806 1.00 85.62 183 ARG A CA 1
ATOM 1509 C C . ARG A 1 183 ? -21.115 3.791 12.813 1.00 85.62 183 ARG A C 1
ATOM 1511 O O . ARG A 1 183 ? -21.750 4.054 13.826 1.00 85.62 183 ARG A O 1
ATOM 1518 N N . ARG A 1 184 ? -21.663 3.184 11.753 1.00 84.94 184 ARG A N 1
ATOM 1519 C CA . ARG A 1 184 ? -23.100 2.866 11.657 1.00 84.94 184 ARG A CA 1
ATOM 1520 C C . ARG A 1 184 ? -23.582 1.928 12.766 1.00 84.94 184 ARG A C 1
ATOM 1522 O O . ARG A 1 184 ? -24.681 2.099 13.282 1.00 84.94 184 ARG A O 1
ATOM 1529 N N . LYS A 1 185 ? -22.775 0.926 13.141 1.00 83.75 185 LYS A N 1
ATOM 1530 C CA . LYS A 1 185 ? -23.101 0.023 14.258 1.00 83.75 185 LYS A CA 1
ATOM 1531 C C . LYS A 1 185 ? -23.133 0.772 15.587 1.00 83.75 185 LYS A C 1
ATOM 1533 O O . LYS A 1 185 ? -24.068 0.569 16.354 1.00 83.75 185 LYS A O 1
ATOM 1538 N N . ASN A 1 186 ? -22.159 1.648 15.829 1.00 81.94 186 ASN A N 1
ATOM 1539 C CA . ASN A 1 186 ? -22.093 2.446 17.049 1.00 81.94 186 ASN A CA 1
ATOM 1540 C C . ASN A 1 186 ? -23.291 3.402 17.151 1.00 81.94 186 ASN A C 1
ATOM 1542 O O . ASN A 1 186 ? -23.966 3.404 18.176 1.00 81.94 186 ASN A O 1
ATOM 1546 N N . GLU A 1 187 ? -23.624 4.113 16.072 1.00 78.62 187 GLU A N 1
ATOM 1547 C CA . GLU A 1 187 ? -24.804 4.991 15.990 1.00 78.62 187 GLU A CA 1
ATOM 1548 C C . GLU A 1 187 ? -26.109 4.219 16.251 1.00 78.62 187 GLU A C 1
ATOM 1550 O O . GLU A 1 187 ? -26.940 4.647 17.052 1.00 78.62 187 GLU A O 1
ATOM 1555 N N . ALA A 1 188 ? -26.270 3.030 15.657 1.00 75.88 188 ALA A N 1
ATOM 1556 C CA . ALA A 1 188 ? -27.434 2.177 15.901 1.00 75.88 188 ALA A CA 1
ATOM 1557 C C . ALA A 1 188 ? -27.512 1.686 17.359 1.00 75.88 188 ALA A C 1
ATOM 1559 O O . ALA A 1 188 ? -28.601 1.598 17.927 1.00 75.88 188 ALA A O 1
ATOM 1560 N N . THR A 1 189 ? -26.376 1.370 17.992 1.00 72.56 189 THR A N 1
ATOM 1561 C CA . THR A 1 189 ? -26.352 0.978 19.410 1.00 72.56 189 THR A CA 1
ATOM 1562 C C . THR A 1 189 ? -26.608 2.142 20.357 1.00 72.56 189 THR A C 1
ATOM 1564 O O . THR A 1 189 ? -27.240 1.934 21.392 1.00 72.56 189 THR A O 1
ATOM 1567 N N . ASP A 1 190 ? -26.165 3.350 20.010 1.00 67.81 190 ASP A N 1
ATOM 1568 C CA . ASP A 1 190 ? -26.342 4.540 20.841 1.00 67.81 190 ASP A CA 1
ATOM 1569 C C . ASP A 1 190 ? -27.784 5.064 20.751 1.00 67.81 190 ASP A C 1
ATOM 1571 O O . ASP A 1 190 ? -28.431 5.300 21.772 1.00 67.81 190 ASP A O 1
ATOM 1575 N N . GLY A 1 191 ? -28.383 5.050 19.553 1.00 59.91 191 GLY A N 1
ATOM 1576 C CA . GLY A 1 191 ? -29.822 5.279 19.375 1.00 59.91 191 GLY A CA 1
ATOM 1577 C C . GLY A 1 191 ? -30.688 4.252 20.123 1.00 59.91 191 GLY A C 1
ATOM 1578 O O . GLY A 1 191 ? -31.733 4.587 20.688 1.00 59.91 191 GLY A O 1
ATOM 1579 N N . ARG A 1 192 ? -30.225 2.997 20.230 1.00 55.62 192 ARG A N 1
ATOM 1580 C CA . ARG A 1 192 ? -30.892 1.947 21.024 1.00 55.62 192 ARG A CA 1
ATOM 1581 C C . ARG A 1 192 ? -30.705 2.111 22.541 1.00 55.62 192 ARG A C 1
ATOM 1583 O O . ARG A 1 192 ? -31.503 1.575 23.310 1.00 55.62 192 ARG A O 1
ATOM 1590 N N . LYS A 1 193 ? -29.670 2.832 22.990 1.00 52.09 193 LYS A N 1
ATOM 1591 C CA . LYS A 1 193 ? -29.469 3.198 24.402 1.00 52.09 193 LYS A CA 1
ATOM 1592 C C . LYS A 1 193 ? -30.286 4.428 24.786 1.00 52.09 193 LYS A C 1
ATOM 1594 O O . LYS A 1 193 ? -30.897 4.390 25.849 1.00 52.09 193 LYS A O 1
ATOM 1599 N N . ASN A 1 194 ? -30.374 5.447 23.928 1.00 50.09 194 ASN A N 1
ATOM 1600 C CA . ASN A 1 194 ? -31.227 6.618 24.177 1.00 50.09 194 ASN A CA 1
ATOM 1601 C C . ASN A 1 194 ? -32.709 6.234 24.253 1.00 50.09 194 ASN A C 1
ATOM 1603 O O . ASN A 1 194 ? -33.356 6.526 25.250 1.00 50.09 194 ASN A O 1
ATOM 1607 N N . THR A 1 195 ? -33.206 5.412 23.324 1.00 50.50 195 THR A N 1
ATOM 1608 C CA . THR A 1 195 ? -34.589 4.889 23.394 1.00 50.50 195 THR A CA 1
ATOM 1609 C C . THR A 1 195 ? -34.886 4.074 24.664 1.00 50.50 195 THR A C 1
ATOM 1611 O O . THR A 1 195 ? -36.021 4.060 25.134 1.00 50.50 195 THR A O 1
ATOM 1614 N N . LYS A 1 196 ? -33.883 3.415 25.267 1.00 49.44 196 LYS A N 1
ATOM 1615 C CA . LYS A 1 196 ? -34.025 2.737 26.572 1.00 49.44 196 LYS A CA 1
ATOM 1616 C C . LYS A 1 196 ? -33.876 3.673 27.778 1.00 49.44 196 LYS A C 1
ATOM 1618 O O . LYS A 1 196 ? -34.467 3.382 28.813 1.00 49.44 196 LYS A O 1
ATOM 1623 N N . LYS A 1 197 ? -33.110 4.764 27.670 1.00 45.00 197 LYS A N 1
ATOM 1624 C CA . LYS A 1 197 ? -32.981 5.794 28.717 1.00 45.00 197 LYS A CA 1
ATOM 1625 C C . LYS A 1 197 ? -34.258 6.635 28.827 1.00 45.00 197 LYS A C 1
ATOM 1627 O O . LYS A 1 197 ? -34.696 6.912 29.939 1.00 45.00 197 LYS A O 1
ATOM 1632 N N . ASP A 1 198 ? -34.915 6.905 27.701 1.00 46.75 198 ASP A N 1
ATOM 1633 C CA . ASP A 1 198 ? -36.189 7.637 27.646 1.00 46.75 198 ASP A CA 1
ATOM 1634 C C . ASP A 1 198 ? -37.394 6.777 28.081 1.00 46.75 198 ASP A C 1
ATOM 1636 O O . ASP A 1 198 ? -38.420 7.298 28.512 1.00 46.75 198 ASP A O 1
ATOM 1640 N N . ALA A 1 199 ? -37.255 5.445 28.079 1.00 48.56 199 ALA A N 1
ATOM 1641 C CA . ALA A 1 199 ? -38.231 4.528 28.677 1.00 48.56 199 ALA A CA 1
ATOM 1642 C C . ALA A 1 199 ? -38.201 4.515 30.225 1.00 48.56 199 ALA A C 1
ATOM 1644 O O . ALA A 1 199 ? -39.046 3.870 30.846 1.00 48.56 199 ALA A O 1
ATOM 1645 N N . GLY A 1 200 ? -37.242 5.215 30.847 1.00 46.88 200 GLY A N 1
ATOM 1646 C CA . GLY A 1 200 ? -37.135 5.421 32.295 1.00 46.88 200 GLY A CA 1
ATOM 1647 C C . GLY A 1 200 ? -37.747 6.734 32.800 1.00 46.88 200 GLY A C 1
ATOM 1648 O O . GLY A 1 200 ? -37.575 7.063 33.974 1.00 46.88 200 GLY A O 1
ATOM 1649 N N . GLY A 1 201 ? -38.439 7.498 31.948 1.00 54.53 201 GLY A N 1
ATOM 1650 C CA . GLY A 1 201 ? -39.181 8.684 32.375 1.00 54.53 201 GLY A CA 1
ATOM 1651 C C . GLY A 1 201 ? -40.381 8.297 33.243 1.00 54.53 201 GLY A C 1
ATOM 1652 O O . GLY A 1 201 ? -41.235 7.520 32.823 1.00 54.53 201 GLY A O 1
ATOM 1653 N N . GLN A 1 202 ? -40.462 8.834 34.463 1.00 68.62 202 GLN A N 1
ATOM 1654 C CA . GLN A 1 202 ? -41.655 8.713 35.304 1.00 68.62 202 GLN A CA 1
ATOM 1655 C C . GLN A 1 202 ? -42.850 9.360 34.584 1.00 68.62 202 GLN A C 1
ATOM 1657 O O . GLN A 1 202 ? -42.959 10.581 34.498 1.00 68.62 202 GLN A O 1
ATOM 1662 N N . PHE A 1 203 ? -43.763 8.547 34.065 1.00 74.44 203 PHE A N 1
ATOM 1663 C CA . PHE A 1 203 ? -44.995 9.000 33.434 1.00 74.44 203 PHE A CA 1
ATOM 1664 C C . PHE A 1 203 ? -45.882 9.675 34.489 1.00 74.44 203 PHE A C 1
ATOM 1666 O O . PHE A 1 203 ? -46.330 9.018 35.426 1.00 74.44 203 PHE A O 1
ATOM 1673 N N . LYS A 1 204 ? -46.144 10.981 34.369 1.00 81.88 204 LYS A N 1
ATOM 1674 C CA . LYS A 1 204 ? -46.986 11.728 35.318 1.00 81.88 204 LYS A CA 1
ATOM 1675 C C . LYS A 1 204 ? -48.443 11.755 34.850 1.00 81.88 204 LYS A C 1
ATOM 1677 O O . LYS A 1 204 ? -48.730 12.052 33.693 1.00 81.88 204 LYS A O 1
ATOM 1682 N N . CYS A 1 205 ? -49.380 11.470 35.748 1.00 81.75 205 CYS A N 1
ATOM 1683 C CA . CYS A 1 205 ? -50.795 11.723 35.508 1.00 81.75 205 CYS A CA 1
ATOM 1684 C C . CYS A 1 205 ? -51.075 13.219 35.645 1.00 81.75 205 CYS A C 1
ATOM 1686 O O . CYS A 1 205 ? -50.839 13.794 36.703 1.00 81.75 205 CYS A O 1
ATOM 1688 N N . TYR A 1 206 ? -51.589 13.849 34.593 1.00 81.25 206 TYR A N 1
ATOM 1689 C CA . TYR A 1 206 ? -51.895 15.283 34.605 1.00 81.25 206 TYR A CA 1
ATOM 1690 C C . TYR A 1 206 ? -53.135 15.631 35.439 1.00 81.25 206 TYR A C 1
ATOM 1692 O O . TYR A 1 206 ? -53.226 16.752 35.920 1.00 81.25 206 TYR A O 1
ATOM 1700 N N . SER A 1 207 ? -54.033 14.670 35.673 1.00 82.19 207 SER A N 1
ATOM 17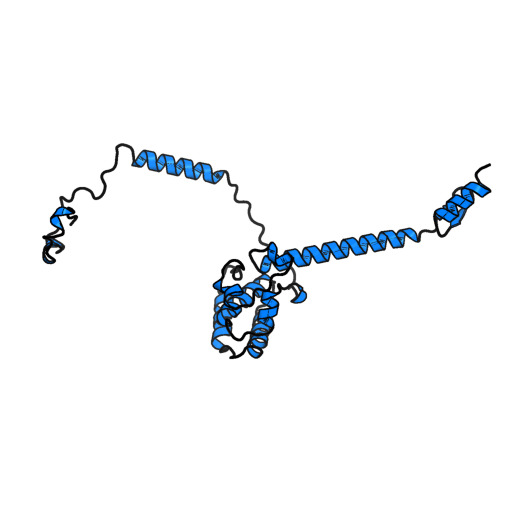01 C CA . SER A 1 207 ? -55.260 14.890 36.448 1.00 82.19 207 SER A CA 1
ATOM 1702 C C . SER A 1 207 ? -55.035 14.862 37.966 1.00 82.19 207 SER A C 1
ATOM 1704 O O . SER A 1 207 ? -55.737 15.543 38.698 1.00 82.19 207 SER A O 1
ATOM 1706 N N . CYS A 1 208 ? -54.053 14.096 38.463 1.00 85.94 208 CYS A N 1
ATOM 1707 C CA . CYS A 1 208 ? -53.807 13.937 39.910 1.00 85.94 208 CYS A CA 1
ATOM 1708 C C . CYS A 1 208 ? -52.336 14.073 40.337 1.00 85.94 208 CYS A C 1
ATOM 1710 O O . CYS A 1 208 ? -51.998 13.890 41.502 1.00 85.94 208 CYS A O 1
ATOM 1712 N N . GLY A 1 209 ? -51.425 14.299 39.392 1.00 80.88 209 GLY A N 1
ATOM 1713 C CA . GLY A 1 209 ? -49.999 14.478 39.653 1.00 80.88 209 GLY A CA 1
ATOM 1714 C C . GLY A 1 209 ? -49.194 13.215 39.989 1.00 80.88 209 GLY A C 1
ATOM 1715 O O . GLY A 1 209 ? -47.972 13.319 40.083 1.00 80.88 209 GLY A O 1
ATOM 1716 N N . LYS A 1 210 ? -49.819 12.036 40.133 1.00 84.00 210 LYS A N 1
ATOM 1717 C CA . LYS A 1 210 ? -49.125 10.775 40.470 1.00 84.00 210 LYS A CA 1
ATOM 1718 C C . LYS A 1 210 ? -48.135 10.357 39.377 1.00 84.00 210 LYS A C 1
ATOM 1720 O O . LYS A 1 210 ? -48.424 10.479 38.187 1.00 84.00 210 LYS A O 1
ATOM 1725 N N . GLN A 1 211 ? -46.978 9.842 39.787 1.00 84.56 211 GLN A N 1
ATOM 1726 C CA . GLN A 1 211 ? -45.906 9.381 38.901 1.00 84.56 211 GLN A CA 1
ATOM 1727 C C . GLN A 1 211 ? -45.917 7.856 38.760 1.00 84.56 211 GLN A C 1
ATOM 1729 O O . GLN A 1 211 ? -46.084 7.131 39.738 1.00 84.56 211 GLN A O 1
ATOM 1734 N N . PHE A 1 212 ? -45.687 7.366 37.545 1.00 80.38 212 PHE A N 1
ATOM 1735 C CA . PHE A 1 212 ? -45.730 5.949 37.207 1.00 80.38 212 PHE A CA 1
ATOM 1736 C C . PHE A 1 212 ? -44.471 5.534 36.456 1.00 80.38 212 PHE A C 1
ATOM 1738 O O . PHE A 1 212 ? -43.983 6.239 35.580 1.00 80.38 212 PHE A O 1
ATOM 1745 N N . LYS A 1 213 ? -43.950 4.348 36.775 1.00 78.38 213 LYS A N 1
ATOM 1746 C CA . LYS A 1 213 ? -42.733 3.820 36.139 1.00 78.38 213 LYS A CA 1
ATOM 1747 C C . LYS A 1 213 ? -42.958 3.354 34.696 1.00 78.38 213 LYS A C 1
ATOM 1749 O O . LYS A 1 213 ? -42.000 3.207 33.954 1.00 78.38 213 LYS A O 1
ATOM 1754 N N . THR A 1 214 ? -44.204 3.088 34.303 1.00 80.50 214 THR A N 1
ATOM 1755 C CA . THR A 1 214 ? -44.557 2.620 32.957 1.00 80.50 214 THR A CA 1
ATOM 1756 C C . THR A 1 214 ? -45.847 3.273 32.471 1.00 80.50 214 THR A C 1
ATOM 1758 O O . THR A 1 214 ? -46.754 3.558 33.258 1.00 80.50 214 THR A O 1
ATOM 1761 N N . MET A 1 215 ? -45.968 3.448 31.153 1.00 75.38 215 MET A N 1
ATOM 1762 C CA . MET A 1 215 ? -47.160 4.036 30.532 1.00 75.38 215 MET A CA 1
ATOM 1763 C C . MET A 1 215 ? -48.429 3.198 30.762 1.00 75.38 215 MET A C 1
ATOM 1765 O O . MET A 1 215 ? -49.512 3.749 30.939 1.00 75.38 215 MET A O 1
ATOM 1769 N N . LYS A 1 216 ? -48.290 1.866 30.849 1.00 79.56 216 LYS A N 1
ATOM 1770 C CA . LYS A 1 216 ? -49.393 0.934 31.147 1.00 79.56 216 LYS A CA 1
ATOM 1771 C C . LYS A 1 216 ? -49.998 1.177 32.534 1.00 79.56 216 LYS A C 1
ATOM 1773 O O . LYS A 1 216 ? -51.216 1.165 32.682 1.00 79.56 216 LYS A O 1
ATOM 1778 N N . SER A 1 217 ? -49.157 1.436 33.536 1.00 79.88 217 SER A N 1
ATOM 1779 C CA . SER A 1 217 ? -49.609 1.744 34.897 1.00 79.88 217 SER A CA 1
ATOM 1780 C C . SER A 1 217 ? -50.310 3.107 34.969 1.00 79.88 217 SER A C 1
ATOM 1782 O O . SER A 1 217 ? -51.360 3.212 35.601 1.00 79.88 217 SER A O 1
ATOM 1784 N N . LEU A 1 218 ? -49.807 4.109 34.236 1.00 83.81 218 LEU A N 1
ATOM 1785 C CA . LEU A 1 218 ? -50.483 5.399 34.075 1.00 83.81 218 LEU A CA 1
ATOM 1786 C C . LEU A 1 218 ? -51.869 5.245 33.417 1.00 83.81 218 LEU A C 1
ATOM 1788 O O . LEU A 1 218 ? -52.833 5.838 33.892 1.00 83.81 218 LEU A O 1
ATOM 1792 N N . MET A 1 219 ? -51.989 4.459 32.342 1.00 81.50 219 MET A N 1
ATOM 1793 C CA . MET A 1 219 ? -53.270 4.239 31.651 1.00 81.50 219 MET A CA 1
ATOM 1794 C C . MET A 1 219 ? -54.296 3.516 32.529 1.00 81.50 219 MET A C 1
ATOM 1796 O O . MET A 1 219 ? -55.450 3.928 32.578 1.00 81.50 219 MET A O 1
ATOM 1800 N N . MET A 1 220 ? -53.879 2.483 33.268 1.00 84.88 220 MET A N 1
ATOM 1801 C CA . MET A 1 220 ? -54.759 1.797 34.222 1.00 84.88 220 MET A CA 1
ATOM 1802 C C . MET A 1 220 ? -55.247 2.734 35.328 1.00 84.88 220 MET A C 1
ATOM 1804 O O . MET A 1 220 ? -56.411 2.674 35.707 1.00 84.88 220 MET A O 1
ATOM 1808 N N . HIS A 1 221 ? -54.373 3.613 35.824 1.00 87.00 221 HIS A N 1
ATOM 1809 C CA . HIS A 1 221 ? -54.759 4.639 36.784 1.00 87.00 221 HIS A CA 1
ATOM 1810 C C . HIS A 1 221 ? -55.768 5.630 36.186 1.00 87.00 221 HIS A C 1
ATOM 1812 O O . HIS A 1 221 ? -56.778 5.914 36.822 1.00 87.00 221 HIS A O 1
ATOM 1818 N N . LYS A 1 222 ? -55.536 6.117 34.958 1.00 85.00 222 LYS A N 1
ATOM 1819 C CA . LYS A 1 222 ? -56.476 7.014 34.269 1.00 85.00 222 LYS A CA 1
ATOM 1820 C C . LYS A 1 222 ? -57.857 6.384 34.101 1.00 85.00 222 LYS A C 1
ATOM 1822 O O . LYS A 1 222 ? -58.837 7.018 34.462 1.00 85.00 222 LYS A O 1
ATOM 1827 N N . ASN A 1 223 ? -57.926 5.136 33.644 1.00 84.31 223 ASN A N 1
ATOM 1828 C CA . ASN A 1 223 ? -59.206 4.460 33.419 1.00 84.31 223 ASN A CA 1
ATOM 1829 C C . ASN A 1 223 ? -59.957 4.102 34.705 1.00 84.31 223 ASN A C 1
ATOM 1831 O O . ASN A 1 223 ? -61.171 3.986 34.661 1.00 84.31 223 ASN A O 1
ATOM 1835 N N . LYS A 1 224 ? -59.262 3.891 35.829 1.00 83.88 224 LYS A N 1
ATOM 1836 C CA . LYS A 1 224 ? -59.920 3.581 37.109 1.00 83.88 224 LYS A CA 1
ATOM 1837 C C . LYS A 1 224 ? -60.388 4.819 37.870 1.00 83.88 224 LYS A C 1
ATOM 1839 O O . LYS A 1 224 ? -61.386 4.741 38.567 1.00 83.88 224 LYS A O 1
ATOM 1844 N N . GLU A 1 225 ? -59.640 5.917 37.785 1.00 80.06 225 GLU A N 1
ATOM 1845 C CA . GLU A 1 225 ? -59.780 7.048 38.717 1.00 80.06 225 GLU A CA 1
ATOM 1846 C C . GLU A 1 225 ? -60.241 8.345 38.040 1.00 80.06 225 GLU A C 1
ATOM 1848 O O . GLU A 1 225 ? -60.664 9.265 38.728 1.00 80.06 225 GLU A O 1
ATOM 1853 N N . HIS A 1 226 ? -60.120 8.450 36.711 1.00 81.25 226 HIS A N 1
ATOM 1854 C CA . HIS A 1 226 ? -60.418 9.677 35.951 1.00 81.25 226 HIS A CA 1
ATOM 1855 C C . HIS A 1 226 ? -61.391 9.456 34.792 1.00 81.25 226 HIS A C 1
ATOM 1857 O O . HIS A 1 226 ? -61.683 10.395 34.058 1.00 81.25 226 HIS A O 1
ATOM 1863 N N . VAL A 1 227 ? -61.857 8.223 34.602 1.00 68.50 227 VAL A N 1
ATOM 1864 C CA . VAL A 1 227 ? -62.916 7.891 33.651 1.00 68.50 227 VAL A CA 1
ATOM 1865 C C . VAL A 1 227 ? -64.094 7.388 34.479 1.00 68.50 227 VAL A C 1
ATOM 1867 O O . VAL A 1 227 ? -64.101 6.247 34.934 1.00 68.50 227 VAL A O 1
ATOM 1870 N N . SER A 1 228 ? -65.038 8.290 34.737 1.00 56.53 228 SER A N 1
ATOM 1871 C CA . SER A 1 228 ? -66.418 8.004 35.143 1.00 56.53 228 SER A CA 1
ATOM 1872 C C . SER A 1 228 ? -67.333 8.578 34.077 1.00 56.53 228 SER A C 1
ATOM 1874 O O . SER A 1 228 ? -67.022 9.699 33.612 1.00 56.53 228 SER A O 1
#

Radius of gyration: 35.18 Å; chains: 1; bounding box: 91×36×97 Å

pLDDT: mean 83.21, std 12.35, range [45.0, 96.94]

Secondary structure (DSSP, 8-state):
-PPPGGGGGG--GGGG-GGG--S-PPPS--PPTTHHHHHHHHHHHHHHHHTTS-----PPP--SSPPPGGGS-HHHHHHHT--SS-HHHHHHHHHHHHHHTT--HHHHHHHHHHHHHTSSSPPPHHHHHHHHHHHHT-SS-PPPPPTTSTTTTGGGT-----TTGGG-SSHHHHHHHHHHHHHHHHHHHHHHHHHHHGGGS-EE-TTT--EESSHHHHHHHHHHHS--

Foldseek 3Di:
DDDDPVCVVVDDPVCPPPVNDDPPPDPPDDDDVCNVVVVVVVVVVVVVVVVVPPPPPPPDDADPDADDPVLFDQLLVLLLQEAADQVLLNLQQQLLLRVRSVDDLVRSLVSNVNSQVNYVVGDDVCSNVVSSVVCVPDPDRDAHDWPPDCVRRVVRPSDDDDPLNVPGGGRNVSSVVSVVVVVVVVVVVVVVVVVVVVLQDFDADPVPGDTHRHPVVSVVCCCPPVND